Protein AF-A0A1Y3B765-F1 (afdb_monomer)

Secondary structure (DSSP, 8-state):
-HHHHHHHTS-TTHHHHHHHHHHHHHHHHSHHHHHHHHHHHHHHHTTPPPPP-SSSSS----HHHHHHHHHHHHHHHHHHHHHHHHHHHHHTTTS-HHHHHHHHHHH-S-HHHHHHHHHHHHHHHHHHHHHHHHHHTT---SHHHHHHHHHHHHHHHHHHHH-TTTTT--S--SHHHHHHHHHHHHHHS--

Solvent-accessible surface area (backbone atoms only — not comparable to full-atom values): 11298 Å² total; per-residue (Å²): 118,68,70,64,56,60,60,69,76,42,62,82,72,60,50,55,57,50,53,49,49,51,53,49,47,53,51,61,66,31,68,65,46,50,51,49,52,53,50,51,52,53,38,61,76,66,65,62,80,78,77,84,73,86,72,78,87,74,49,81,89,45,75,68,59,52,53,53,53,52,39,51,51,33,47,53,52,52,47,51,52,54,52,49,53,54,51,48,48,67,75,43,68,90,52,56,72,69,60,52,49,52,56,49,59,72,70,47,92,49,64,67,58,50,53,50,52,54,52,51,36,51,52,51,35,50,57,52,46,53,52,50,53,36,44,75,72,72,29,55,81,50,67,72,50,44,51,51,53,51,48,50,58,52,50,54,53,55,62,60,67,69,50,93,62,75,87,82,62,93,58,93,72,74,61,66,57,55,49,50,46,49,51,44,59,70,36,65,66,72,130

Mean predicted aligned error: 14.66 Å

Organism: Euroglyphus maynei (NCBI:txid6958)

pLDDT: mean 73.05, std 15.43, range [37.0, 95.31]

Radius of gyration: 23.93 Å; Cα contacts (8 Å, |Δi|>4): 64; chains: 1; bounding box: 60×56×57 Å

Foldseek 3Di:
DVVVVVCVVDDPVPVVVVVVVVVVVVVCPPPVNVVVVVVVVVCVVVVPDDDDDDDDDPDDDDLLNVLVVLLVVLVVVLVCVVVVVVVVCVVPVVDDPVVVVVVVVVVDPCPPVVVVVNVLSVLSNVLVVVVVVLVVVPWQPDPVLSVVSSVLSVVLVVVVVPPPPVPPPPDDDDPSVVSVVVNCVSGVPDD

Structure (mmCIF, N/CA/C/O backbone):
data_AF-A0A1Y3B765-F1
#
_entry.id   AF-A0A1Y3B765-F1
#
loop_
_atom_site.group_PDB
_atom_site.id
_atom_site.type_symbol
_atom_site.label_atom_id
_atom_site.label_alt_id
_atom_site.label_comp_id
_atom_site.label_asym_id
_atom_site.label_entity_id
_atom_site.label_seq_id
_atom_site.pdbx_PDB_ins_code
_atom_site.Cartn_x
_atom_site.Cartn_y
_atom_site.Cartn_z
_atom_site.occupancy
_atom_site.B_iso_or_equiv
_atom_site.auth_seq_id
_atom_site.auth_comp_id
_atom_site.auth_asym_id
_atom_site.auth_atom_id
_atom_site.pdbx_PDB_model_num
ATOM 1 N N . MET A 1 1 ? 1.724 -38.978 -7.452 1.00 52.78 1 MET A N 1
ATOM 2 C CA . MET A 1 1 ? 1.323 -39.603 -6.167 1.00 52.78 1 MET A CA 1
ATOM 3 C C . MET A 1 1 ? 2.480 -39.876 -5.194 1.00 52.78 1 MET A C 1
ATOM 5 O O . MET A 1 1 ? 2.209 -39.937 -4.002 1.00 52.78 1 MET A O 1
ATOM 9 N N . LEU A 1 2 ? 3.749 -39.992 -5.629 1.00 49.72 2 LEU A N 1
ATOM 10 C CA . LEU A 1 2 ? 4.884 -40.210 -4.706 1.00 49.72 2 LEU A CA 1
ATOM 11 C C . LEU A 1 2 ? 5.250 -38.978 -3.853 1.00 49.72 2 LEU A C 1
ATOM 13 O O . LEU A 1 2 ? 5.455 -39.102 -2.650 1.00 49.72 2 LEU A O 1
ATOM 17 N N . ILE A 1 3 ? 5.269 -37.781 -4.450 1.00 55.34 3 ILE A N 1
ATOM 18 C CA . ILE A 1 3 ? 5.665 -36.537 -3.757 1.00 55.34 3 ILE A CA 1
ATOM 19 C C . ILE A 1 3 ? 4.709 -36.223 -2.594 1.00 55.34 3 ILE A C 1
ATOM 21 O O . ILE A 1 3 ? 5.138 -35.843 -1.508 1.00 55.34 3 ILE A O 1
ATOM 25 N N . THR A 1 4 ? 3.412 -36.469 -2.781 1.00 53.84 4 THR A N 1
ATOM 26 C CA . THR A 1 4 ? 2.375 -36.208 -1.774 1.00 53.84 4 THR A CA 1
ATOM 27 C C . THR A 1 4 ? 2.501 -37.108 -0.541 1.00 53.84 4 THR A C 1
ATOM 29 O O . THR A 1 4 ? 2.181 -36.673 0.561 1.00 53.84 4 THR A O 1
ATOM 32 N N . ARG A 1 5 ? 2.999 -38.344 -0.702 1.00 53.66 5 ARG A N 1
ATOM 33 C CA . ARG A 1 5 ? 3.215 -39.281 0.413 1.00 53.66 5 ARG A CA 1
ATOM 34 C C . ARG A 1 5 ? 4.489 -38.981 1.203 1.00 53.66 5 ARG A C 1
ATOM 36 O O . ARG A 1 5 ? 4.476 -39.117 2.419 1.00 53.66 5 ARG A O 1
ATOM 43 N N . ILE A 1 6 ? 5.545 -38.502 0.545 1.00 58.81 6 ILE A N 1
ATOM 44 C CA . ILE A 1 6 ? 6.795 -38.094 1.211 1.00 58.81 6 ILE A CA 1
ATOM 45 C C . ILE A 1 6 ? 6.566 -36.851 2.086 1.00 58.81 6 ILE A C 1
ATOM 47 O O . ILE A 1 6 ? 7.028 -36.793 3.221 1.00 58.81 6 ILE A O 1
ATOM 51 N N . VAL A 1 7 ? 5.783 -35.881 1.600 1.00 58.09 7 VAL A N 1
ATOM 52 C CA . VAL A 1 7 ? 5.460 -34.647 2.344 1.00 58.09 7 VAL A CA 1
ATOM 53 C C . VAL A 1 7 ? 4.602 -34.919 3.591 1.00 58.09 7 VAL A C 1
ATOM 55 O O . VAL A 1 7 ? 4.695 -34.178 4.567 1.00 58.09 7 VAL A O 1
ATOM 58 N N . ALA A 1 8 ? 3.804 -35.992 3.596 1.00 60.56 8 ALA A N 1
ATOM 59 C CA . ALA A 1 8 ? 2.950 -36.366 4.727 1.00 60.56 8 ALA A CA 1
ATOM 60 C C . ALA A 1 8 ? 3.708 -37.024 5.899 1.00 60.56 8 ALA A C 1
ATOM 62 O O . ALA A 1 8 ? 3.202 -37.008 7.019 1.00 60.56 8 ALA A O 1
ATOM 63 N N . LEU A 1 9 ? 4.908 -37.570 5.661 1.00 63.19 9 LEU A N 1
ATOM 64 C CA . LEU A 1 9 ? 5.740 -38.214 6.690 1.00 63.19 9 LEU A CA 1
ATOM 65 C C . LEU A 1 9 ? 6.598 -37.223 7.489 1.00 63.19 9 LEU A C 1
ATOM 67 O O . LEU A 1 9 ? 7.229 -37.606 8.470 1.00 63.19 9 LEU A O 1
ATOM 71 N N . TYR A 1 10 ? 6.622 -35.951 7.088 1.00 52.25 10 TYR A N 1
ATOM 72 C CA . TYR A 1 10 ? 7.415 -34.921 7.745 1.00 52.25 10 TYR A CA 1
ATOM 73 C C . TYR A 1 10 ? 6.530 -34.050 8.653 1.00 52.25 10 TYR A C 1
ATOM 75 O O . TYR A 1 10 ? 5.491 -33.557 8.200 1.00 52.25 10 TYR A O 1
ATOM 83 N N . PRO A 1 11 ? 6.919 -33.785 9.915 1.00 57.41 11 PRO A N 1
ATOM 84 C CA . PRO A 1 11 ? 6.173 -32.879 10.785 1.00 57.41 11 PRO A CA 1
ATOM 85 C C . PRO A 1 11 ? 6.004 -31.509 10.100 1.00 57.41 11 PRO A C 1
ATOM 87 O O . PRO A 1 11 ? 6.980 -30.894 9.658 1.00 57.41 11 PRO A O 1
ATOM 90 N N . ARG A 1 12 ? 4.749 -31.029 10.000 1.00 56.88 12 ARG A N 1
ATOM 91 C CA . ARG A 1 12 ? 4.307 -29.858 9.197 1.00 56.88 12 ARG A CA 1
ATOM 92 C C . ARG A 1 12 ? 5.083 -28.547 9.440 1.00 56.88 12 ARG A C 1
ATOM 94 O O . ARG A 1 12 ? 4.961 -27.627 8.632 1.00 56.88 12 ARG A O 1
ATOM 101 N N . GLY A 1 13 ? 5.864 -28.442 10.519 1.00 56.09 13 GLY A N 1
ATOM 102 C CA . GLY A 1 13 ? 6.731 -27.297 10.831 1.00 56.09 13 GLY A CA 1
ATOM 103 C C . GLY A 1 13 ? 8.158 -27.390 10.269 1.00 56.09 13 GLY A C 1
ATOM 104 O O . GLY A 1 13 ? 8.735 -26.370 9.904 1.00 56.09 13 GLY A O 1
ATOM 105 N N . GLN A 1 14 ? 8.725 -28.592 10.126 1.00 56.75 14 GLN A N 1
ATOM 106 C CA . GLN A 1 14 ? 10.109 -28.774 9.663 1.00 56.75 14 GLN A CA 1
ATOM 107 C C . GLN A 1 14 ? 10.210 -28.801 8.126 1.00 56.75 14 GLN A C 1
ATOM 109 O O . GLN A 1 14 ? 11.133 -28.225 7.552 1.00 56.75 14 GLN A O 1
ATOM 114 N N . SER A 1 15 ? 9.212 -29.382 7.447 1.00 54.94 15 SER A N 1
ATOM 115 C CA . SER A 1 15 ? 9.145 -29.426 5.976 1.00 54.94 15 SER A CA 1
ATOM 116 C C . SER A 1 15 ? 9.077 -28.028 5.351 1.00 54.94 15 SER A C 1
ATOM 118 O O . SER A 1 15 ? 9.763 -27.767 4.367 1.00 54.94 15 SER A O 1
ATOM 120 N N . LYS A 1 16 ? 8.331 -27.088 5.953 1.00 57.12 16 LYS A N 1
ATOM 121 C CA . LYS A 1 16 ? 8.208 -25.714 5.436 1.00 57.12 16 LYS A CA 1
ATOM 122 C C . LYS A 1 16 ? 9.546 -24.979 5.408 1.00 57.12 16 LYS A C 1
ATOM 124 O O . LYS A 1 16 ? 9.827 -24.318 4.415 1.00 57.12 16 LYS A O 1
ATOM 129 N N . ASN A 1 17 ? 10.376 -25.141 6.442 1.00 65.25 17 ASN A N 1
ATOM 130 C CA . ASN A 1 17 ? 11.708 -24.531 6.533 1.00 65.25 17 ASN A CA 1
ATOM 131 C C . ASN A 1 17 ? 12.704 -25.155 5.550 1.00 65.25 17 ASN A C 1
ATOM 133 O O . ASN A 1 17 ? 13.556 -24.456 5.015 1.00 65.25 17 ASN A O 1
ATOM 137 N N . ILE A 1 18 ? 12.593 -26.457 5.283 1.00 69.88 18 ILE A N 1
ATOM 138 C CA . ILE A 1 18 ? 13.450 -27.149 4.312 1.00 69.88 18 ILE A CA 1
ATOM 139 C C . ILE A 1 18 ? 13.052 -26.766 2.882 1.00 69.88 18 ILE A C 1
ATOM 141 O O . ILE A 1 18 ? 13.910 -26.396 2.092 1.00 69.88 18 ILE A O 1
ATOM 145 N N . VAL A 1 19 ? 11.757 -26.764 2.557 1.00 70.38 19 VAL A N 1
ATOM 146 C CA . VAL A 1 19 ? 11.254 -26.393 1.223 1.00 70.38 19 VAL A CA 1
ATOM 147 C C . VAL A 1 19 ? 11.530 -24.920 0.906 1.00 70.38 19 VAL A C 1
ATOM 149 O O . VAL A 1 19 ? 11.930 -24.603 -0.212 1.00 70.38 19 VAL A O 1
ATOM 152 N N . THR A 1 20 ? 11.376 -24.015 1.877 1.00 70.62 20 THR A N 1
ATOM 153 C CA . THR A 1 20 ? 11.738 -22.598 1.688 1.00 70.62 20 THR A CA 1
ATOM 154 C C . THR A 1 20 ? 13.242 -22.404 1.556 1.00 70.62 20 THR A C 1
ATOM 156 O O . THR A 1 20 ? 13.649 -21.673 0.659 1.00 70.62 20 THR A O 1
ATOM 159 N N . LYS A 1 21 ? 14.070 -23.093 2.354 1.00 74.50 21 LYS A N 1
ATOM 160 C CA . LYS A 1 21 ? 15.534 -23.052 2.205 1.00 74.50 21 LYS A CA 1
ATOM 161 C C . LYS A 1 21 ? 15.991 -23.591 0.855 1.00 74.50 21 LYS A C 1
ATOM 163 O O . LYS A 1 21 ? 16.784 -22.936 0.197 1.00 74.50 21 LYS A O 1
ATOM 168 N N . ILE A 1 22 ? 15.448 -24.721 0.405 1.00 74.00 22 ILE A N 1
ATOM 169 C CA . ILE A 1 22 ? 15.746 -25.294 -0.914 1.00 74.00 22 ILE A CA 1
ATOM 170 C C . ILE A 1 22 ? 15.273 -24.348 -2.023 1.00 74.00 22 ILE A C 1
ATOM 172 O O . ILE A 1 22 ? 16.020 -24.090 -2.954 1.00 74.00 22 ILE A O 1
ATOM 176 N N . GLY A 1 23 ? 14.076 -23.765 -1.921 1.00 70.75 23 GLY A N 1
ATOM 177 C CA . GLY A 1 23 ? 13.574 -22.805 -2.908 1.00 70.75 23 GLY A CA 1
ATOM 178 C C . GLY A 1 23 ? 14.371 -21.495 -2.954 1.00 70.75 23 GLY A C 1
ATOM 179 O O . GLY A 1 23 ? 14.576 -20.937 -4.030 1.00 70.75 23 GLY A O 1
ATOM 180 N N . GLN A 1 24 ? 14.843 -21.007 -1.805 1.00 70.00 24 GLN A N 1
ATOM 181 C CA . GLN A 1 24 ? 15.751 -19.861 -1.715 1.00 70.00 24 GLN A CA 1
ATOM 182 C C . GLN A 1 24 ? 17.126 -20.206 -2.279 1.00 70.00 24 GLN A C 1
ATOM 184 O O . GLN A 1 24 ? 17.671 -19.428 -3.050 1.00 70.00 24 GLN A O 1
ATOM 189 N N . GLN A 1 25 ? 17.652 -21.385 -1.961 1.00 69.81 25 GLN A N 1
ATOM 190 C CA . GLN A 1 25 ? 18.926 -21.862 -2.475 1.00 69.81 25 GLN A CA 1
ATOM 191 C C . GLN A 1 25 ? 18.873 -22.058 -3.991 1.00 69.81 25 GLN A C 1
ATOM 193 O O . GLN A 1 25 ? 19.717 -21.513 -4.676 1.00 69.81 25 GLN A O 1
ATOM 198 N N . ILE A 1 26 ? 17.831 -22.690 -4.540 1.00 70.25 26 ILE A N 1
ATOM 199 C CA . ILE A 1 26 ? 17.612 -22.821 -5.992 1.00 70.25 26 ILE A CA 1
ATOM 200 C C . ILE A 1 26 ? 17.492 -21.447 -6.663 1.00 70.25 26 ILE A C 1
ATOM 202 O O . ILE A 1 26 ? 18.028 -21.239 -7.748 1.00 70.25 26 ILE A O 1
ATOM 206 N N . ARG A 1 27 ? 16.801 -20.492 -6.026 1.00 67.00 27 ARG A N 1
ATOM 207 C CA . ARG A 1 27 ? 16.693 -19.120 -6.537 1.00 67.00 27 ARG A CA 1
ATOM 208 C C . ARG A 1 27 ? 18.055 -18.434 -6.560 1.00 67.00 27 ARG A C 1
ATOM 210 O O . ARG A 1 27 ? 18.385 -17.845 -7.576 1.00 67.00 27 ARG A O 1
ATOM 217 N N . ASN A 1 28 ? 18.830 -18.546 -5.487 1.00 68.06 28 ASN A N 1
ATOM 218 C CA . ASN A 1 28 ? 20.159 -17.947 -5.360 1.00 68.06 28 ASN A CA 1
ATOM 219 C C . ASN A 1 28 ? 21.201 -18.657 -6.241 1.00 68.06 28 ASN A C 1
ATOM 221 O O . ASN A 1 28 ? 22.141 -18.029 -6.723 1.00 68.06 28 ASN A O 1
ATOM 225 N N . ASP A 1 29 ? 21.013 -19.952 -6.493 1.00 71.75 29 ASP A N 1
ATOM 226 C CA . ASP A 1 29 ? 21.851 -20.762 -7.371 1.00 71.75 29 ASP A CA 1
ATOM 227 C C . ASP A 1 29 ? 21.521 -20.596 -8.847 1.00 71.75 29 ASP A C 1
ATOM 229 O O . ASP A 1 29 ? 22.325 -21.005 -9.690 1.00 71.75 29 ASP A O 1
ATOM 233 N N . SER A 1 30 ? 20.385 -19.966 -9.162 1.00 77.00 30 SER A N 1
ATOM 234 C CA . SER A 1 30 ? 20.040 -19.650 -10.536 1.00 77.00 30 SER A CA 1
ATOM 235 C C . SER A 1 30 ? 21.154 -18.810 -11.164 1.00 77.00 30 SER A C 1
ATOM 237 O O . SER A 1 30 ? 21.691 -17.870 -10.576 1.00 77.00 30 SER A O 1
ATOM 239 N N . THR A 1 31 ? 21.533 -19.160 -12.388 1.00 80.25 31 THR A N 1
ATOM 240 C CA . THR A 1 31 ? 22.545 -18.413 -13.143 1.00 80.25 31 THR A CA 1
ATOM 241 C C . THR A 1 31 ? 22.158 -16.938 -13.271 1.00 80.25 31 THR A C 1
ATOM 243 O O . THR A 1 31 ? 23.013 -16.065 -13.182 1.00 80.25 31 THR A O 1
ATOM 246 N N . PHE A 1 32 ? 20.857 -16.649 -13.375 1.00 82.88 32 PHE A N 1
ATOM 247 C CA . PHE A 1 32 ? 20.323 -15.293 -13.447 1.00 82.88 32 PHE A CA 1
ATOM 248 C C . PHE A 1 32 ? 20.625 -14.446 -12.202 1.00 82.88 32 PHE A C 1
ATOM 250 O O . PHE A 1 32 ? 21.047 -13.301 -12.349 1.00 82.88 32 PHE A O 1
ATOM 257 N N . THR A 1 33 ? 20.440 -14.972 -10.986 1.00 84.56 33 THR A N 1
ATOM 258 C CA . THR A 1 33 ? 20.718 -14.199 -9.761 1.00 84.56 33 THR A CA 1
ATOM 259 C C . THR A 1 33 ? 22.201 -13.913 -9.609 1.00 84.56 33 THR A C 1
ATOM 261 O O . THR A 1 33 ? 22.566 -12.778 -9.317 1.00 84.56 33 THR A O 1
ATOM 264 N N . LYS A 1 34 ? 23.058 -14.897 -9.900 1.00 87.31 34 LYS A N 1
ATOM 265 C CA . LYS A 1 34 ? 24.518 -14.729 -9.854 1.00 87.31 34 LYS A CA 1
ATOM 266 C C . LYS A 1 34 ? 24.999 -13.674 -10.855 1.00 87.31 34 LYS A C 1
ATOM 268 O O . LYS A 1 34 ? 25.808 -12.813 -10.508 1.00 87.31 34 LYS A O 1
ATOM 273 N N . GLU A 1 35 ? 24.466 -13.682 -12.078 1.00 90.75 35 GLU A N 1
ATOM 274 C CA . GLU A 1 35 ? 24.793 -12.660 -13.080 1.00 90.75 35 GLU A CA 1
ATOM 275 C C . GLU A 1 35 ? 24.229 -11.277 -12.715 1.00 90.75 35 GLU A C 1
ATOM 277 O O . GLU A 1 35 ? 24.921 -10.271 -12.885 1.00 90.75 35 GLU A O 1
ATOM 282 N N . ALA A 1 36 ? 23.020 -11.202 -12.148 1.00 90.25 36 ALA A N 1
ATOM 283 C CA . ALA A 1 36 ? 22.441 -9.949 -11.666 1.00 90.25 36 ALA A CA 1
ATOM 284 C C . ALA A 1 36 ? 23.263 -9.344 -10.515 1.00 90.25 36 ALA A C 1
ATOM 286 O O . ALA A 1 36 ? 23.568 -8.153 -10.541 1.00 90.25 36 ALA A O 1
ATOM 287 N N . GLU A 1 37 ? 23.684 -10.154 -9.542 1.00 90.25 37 GLU A N 1
ATOM 288 C CA . GLU A 1 37 ? 24.553 -9.731 -8.438 1.00 90.25 37 GLU A CA 1
ATOM 289 C C . GLU A 1 37 ? 25.904 -9.228 -8.951 1.00 90.25 37 GLU A C 1
ATOM 291 O O . GLU A 1 37 ? 26.351 -8.143 -8.574 1.00 90.25 37 GLU A O 1
ATOM 296 N N . LYS A 1 38 ? 26.528 -9.962 -9.877 1.00 93.38 38 LYS A N 1
ATOM 297 C CA . LYS A 1 38 ? 27.783 -9.561 -10.524 1.00 93.38 38 LYS A CA 1
ATOM 298 C C . LYS A 1 38 ? 27.638 -8.242 -11.286 1.00 93.38 38 LYS A C 1
ATOM 300 O O . LYS A 1 38 ? 28.523 -7.386 -11.213 1.00 93.38 38 LYS A O 1
ATOM 305 N N . PHE A 1 39 ? 26.529 -8.054 -11.997 1.00 90.94 39 PHE A N 1
ATOM 306 C CA . PHE A 1 39 ? 26.211 -6.813 -12.699 1.00 90.94 39 PHE A CA 1
ATOM 307 C C . PHE A 1 39 ? 26.023 -5.646 -11.715 1.00 90.94 39 PHE A C 1
ATOM 309 O O . PHE A 1 39 ? 26.669 -4.608 -11.869 1.00 90.94 39 PHE A O 1
ATOM 316 N N . MET A 1 40 ? 25.232 -5.831 -10.655 1.00 92.00 40 MET A N 1
ATOM 317 C CA . MET A 1 40 ? 25.035 -4.827 -9.602 1.00 92.00 40 MET A CA 1
ATOM 318 C C . MET A 1 40 ? 26.357 -4.457 -8.913 1.00 92.00 40 MET A C 1
ATOM 320 O O . MET A 1 40 ? 26.677 -3.275 -8.799 1.00 92.00 40 MET A O 1
ATOM 324 N N . ALA A 1 41 ? 27.178 -5.443 -8.539 1.00 92.62 41 ALA A N 1
ATOM 325 C CA . ALA A 1 41 ? 28.487 -5.229 -7.919 1.00 92.62 41 ALA A CA 1
ATOM 326 C C . ALA A 1 41 ? 29.456 -4.474 -8.845 1.00 92.62 41 ALA A C 1
ATOM 328 O O . ALA A 1 41 ? 30.181 -3.579 -8.402 1.00 92.62 41 ALA A O 1
ATOM 329 N N . LYS A 1 42 ? 29.441 -4.776 -10.151 1.00 93.75 42 LYS A N 1
ATOM 330 C CA . LYS A 1 42 ? 30.221 -4.050 -11.166 1.00 93.75 42 LYS A CA 1
ATOM 331 C C . LYS A 1 42 ? 29.817 -2.575 -11.246 1.00 93.75 42 LYS A C 1
ATOM 333 O O . LYS A 1 42 ? 30.696 -1.717 -11.320 1.00 93.75 42 LYS A O 1
ATOM 338 N N . HIS A 1 43 ? 28.519 -2.273 -11.238 1.00 91.00 43 HIS A N 1
ATOM 339 C CA . HIS A 1 43 ? 28.017 -0.896 -11.287 1.00 91.00 43 HIS A CA 1
ATOM 340 C C . HIS A 1 43 ? 28.252 -0.132 -9.979 1.00 91.00 43 HIS A C 1
ATOM 342 O O . HIS A 1 43 ? 28.660 1.029 -10.033 1.00 91.00 43 HIS A O 1
ATOM 348 N N . ALA A 1 44 ? 28.106 -0.799 -8.829 1.00 90.44 44 ALA A N 1
ATOM 349 C CA . ALA A 1 44 ? 28.435 -0.245 -7.519 1.00 90.44 44 ALA A CA 1
ATOM 350 C C . ALA A 1 44 ? 29.925 0.120 -7.420 1.00 90.44 44 ALA A C 1
ATOM 352 O O . ALA A 1 44 ? 30.259 1.238 -7.039 1.00 90.44 44 ALA A O 1
ATOM 353 N N . LYS A 1 45 ? 30.827 -0.768 -7.872 1.00 93.31 45 LYS A N 1
ATOM 354 C CA . LYS A 1 45 ? 32.277 -0.500 -7.925 1.00 93.31 45 LYS A CA 1
ATOM 355 C C . LYS A 1 45 ? 32.632 0.680 -8.837 1.00 93.31 45 LYS A C 1
ATOM 357 O O . LYS A 1 45 ? 33.593 1.391 -8.570 1.00 93.31 45 LYS A O 1
ATOM 362 N N . ARG A 1 46 ? 31.880 0.879 -9.926 1.00 91.81 46 ARG A N 1
ATOM 363 C CA . ARG A 1 46 ? 32.078 1.992 -10.872 1.00 91.81 46 ARG A CA 1
ATOM 364 C C . ARG A 1 46 ? 31.452 3.310 -10.409 1.00 91.81 46 ARG A C 1
ATOM 366 O O . ARG A 1 46 ? 31.666 4.309 -11.085 1.00 91.81 46 ARG A O 1
ATOM 373 N N . GLY A 1 47 ? 30.654 3.318 -9.338 1.00 89.38 47 GLY A N 1
ATOM 374 C CA . GLY A 1 47 ? 29.931 4.511 -8.888 1.00 89.38 47 GLY A CA 1
ATOM 375 C C . GLY A 1 47 ? 28.938 5.049 -9.926 1.00 89.38 47 GLY A C 1
ATOM 376 O O . GLY A 1 47 ? 28.741 6.256 -10.018 1.00 89.38 47 GLY A O 1
ATOM 377 N N . SER A 1 48 ? 28.354 4.178 -10.760 1.00 90.12 48 SER A N 1
ATOM 378 C CA . SER A 1 48 ? 27.400 4.618 -11.788 1.00 90.12 48 SER A CA 1
ATOM 379 C C . SER A 1 48 ? 26.125 5.163 -11.130 1.00 90.12 48 SER A C 1
ATOM 381 O O . SER A 1 48 ? 25.505 4.428 -10.359 1.00 90.12 48 SER A O 1
ATOM 383 N N . PRO A 1 49 ? 25.707 6.409 -11.419 1.00 87.94 49 PRO A N 1
ATOM 384 C CA . PRO A 1 49 ? 24.477 6.946 -10.858 1.00 87.94 49 PRO A CA 1
ATOM 385 C C . PRO A 1 49 ? 23.264 6.207 -11.434 1.00 87.94 49 PRO A C 1
ATOM 387 O O . PRO A 1 49 ? 23.205 5.906 -12.628 1.00 87.94 49 PRO A O 1
ATOM 390 N N . GLN A 1 50 ? 22.278 5.932 -10.582 1.00 86.00 50 GLN A N 1
ATOM 391 C CA . GLN A 1 50 ? 20.992 5.384 -11.004 1.00 86.00 50 GLN A CA 1
ATOM 392 C C . GLN A 1 50 ? 20.212 6.470 -11.760 1.00 86.00 50 GLN A C 1
ATOM 394 O O . GLN A 1 50 ? 20.080 7.594 -11.270 1.00 86.00 50 GLN A O 1
ATOM 399 N N . SER A 1 51 ? 19.664 6.145 -12.933 1.00 86.25 51 SER A N 1
ATOM 400 C CA . SER A 1 51 ? 18.791 7.070 -13.665 1.00 86.25 51 SER A CA 1
ATOM 401 C C . SER A 1 51 ? 17.561 7.442 -12.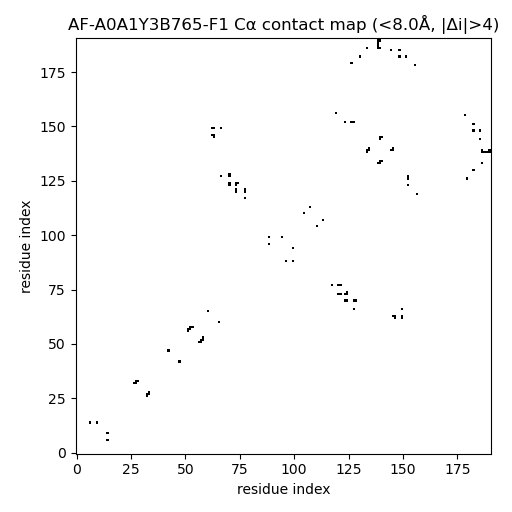822 1.00 86.25 51 SER A C 1
ATOM 403 O O . SER A 1 51 ? 17.026 6.564 -12.144 1.00 86.25 51 SER A O 1
ATOM 405 N N . PRO A 1 52 ? 17.064 8.689 -12.874 1.00 85.44 52 PRO A N 1
ATOM 406 C CA . PRO A 1 52 ? 15.910 9.123 -12.084 1.00 85.44 52 PRO A CA 1
ATOM 407 C C . PRO A 1 52 ? 14.643 8.328 -12.444 1.00 85.44 52 PRO A C 1
ATOM 409 O O . PRO A 1 52 ? 14.269 8.255 -13.612 1.00 85.44 52 PRO A O 1
ATOM 412 N N . TYR A 1 53 ? 13.982 7.729 -11.442 1.00 79.94 53 TYR A N 1
ATOM 413 C CA . TYR A 1 53 ? 12.875 6.780 -11.668 1.00 79.94 53 TYR A CA 1
ATOM 414 C C . TYR A 1 53 ? 11.673 6.904 -10.715 1.00 79.94 53 TYR A C 1
ATOM 416 O O . TYR A 1 53 ? 10.598 6.415 -11.048 1.00 79.94 53 TYR A O 1
ATOM 424 N N . MET A 1 54 ? 11.821 7.529 -9.540 1.00 70.25 54 MET A N 1
ATOM 425 C CA . MET A 1 54 ? 10.821 7.392 -8.469 1.00 70.25 54 MET A CA 1
ATOM 426 C C . MET A 1 54 ? 9.607 8.317 -8.613 1.00 70.25 54 MET A C 1
ATOM 428 O O . MET A 1 54 ? 8.491 7.815 -8.672 1.00 70.25 54 MET A O 1
ATOM 432 N N . LEU A 1 55 ? 9.767 9.645 -8.656 1.00 66.50 55 LEU A N 1
ATOM 433 C CA . LEU A 1 55 ? 8.635 10.587 -8.681 1.00 66.50 55 LEU A CA 1
ATOM 434 C C . LEU A 1 55 ? 9.023 11.937 -9.317 1.00 66.50 55 LEU A C 1
ATOM 436 O O . LEU A 1 55 ? 10.146 12.408 -9.155 1.00 66.50 55 LEU A O 1
ATOM 440 N N . GLY A 1 56 ? 8.071 12.578 -10.005 1.00 63.06 56 GLY A N 1
ATOM 441 C CA . GLY A 1 56 ? 8.110 14.005 -10.360 1.00 63.06 56 GLY A CA 1
ATOM 442 C C . GLY A 1 56 ? 8.731 14.350 -11.716 1.00 63.06 56 GLY A C 1
ATOM 443 O O . GLY A 1 56 ? 8.020 14.804 -12.604 1.00 63.06 56 GLY A O 1
ATOM 444 N N . LEU A 1 57 ? 10.044 14.161 -11.880 1.00 60.41 57 LEU A N 1
ATOM 445 C CA . LEU A 1 57 ? 10.789 14.757 -13.007 1.00 60.41 57 LEU A CA 1
ATOM 446 C C . LEU A 1 57 ? 10.784 13.928 -14.303 1.00 60.41 57 LEU A C 1
ATOM 448 O O . LEU A 1 57 ? 10.876 14.499 -15.384 1.00 60.41 57 LEU A O 1
ATOM 452 N N . THR A 1 58 ? 10.642 12.603 -14.211 1.00 75.44 58 THR A N 1
ATOM 453 C CA . THR A 1 58 ? 10.771 11.702 -15.379 1.00 75.44 58 THR A CA 1
ATOM 454 C C . THR A 1 58 ? 9.567 10.774 -15.563 1.00 75.44 58 THR A C 1
ATOM 456 O O . THR A 1 58 ? 9.298 10.315 -16.670 1.00 75.44 58 THR A O 1
ATOM 459 N N . TYR A 1 59 ? 8.811 10.490 -14.495 1.00 81.31 59 TYR A N 1
ATOM 460 C CA . TYR A 1 59 ? 7.718 9.515 -14.521 1.00 81.31 59 TYR A CA 1
ATOM 461 C C . TYR A 1 59 ? 6.344 10.193 -14.567 1.00 81.31 59 TYR A C 1
ATOM 463 O O . TYR A 1 59 ? 5.992 10.974 -13.682 1.00 81.31 59 TYR A O 1
ATOM 471 N N . LYS A 1 60 ? 5.526 9.850 -15.570 1.00 82.06 60 LYS A N 1
ATOM 472 C CA . LYS A 1 60 ? 4.148 10.345 -15.694 1.00 82.06 60 LYS A CA 1
ATOM 473 C C . LYS A 1 60 ? 3.236 9.638 -14.693 1.00 82.06 60 LYS A C 1
ATOM 475 O O . LYS A 1 60 ? 3.011 8.433 -14.797 1.00 82.06 60 LYS A O 1
ATOM 480 N N . ILE A 1 61 ? 2.647 10.398 -13.771 1.00 81.50 61 ILE A N 1
ATOM 481 C CA . ILE A 1 61 ? 1.678 9.870 -12.805 1.00 81.50 61 ILE A CA 1
ATOM 482 C C . ILE A 1 61 ? 0.431 9.381 -13.553 1.00 81.50 61 ILE A C 1
ATOM 484 O O . ILE A 1 61 ? -0.299 10.156 -14.170 1.00 81.50 61 ILE A O 1
ATOM 488 N N . GLN A 1 62 ? 0.195 8.072 -13.503 1.00 84.62 62 GLN A N 1
ATOM 489 C CA . GLN A 1 62 ? -0.978 7.416 -14.077 1.00 84.62 62 GLN A CA 1
ATOM 490 C C . GLN A 1 62 ? -1.993 7.112 -12.969 1.00 84.62 62 GLN A C 1
ATOM 492 O O . GLN A 1 62 ? -1.620 6.828 -11.826 1.00 84.62 62 GLN A O 1
ATOM 497 N N . LEU A 1 63 ? -3.284 7.103 -13.316 1.00 80.94 63 LEU A N 1
ATOM 498 C CA . LEU A 1 63 ? -4.374 6.770 -12.387 1.00 80.94 63 LEU A CA 1
ATOM 499 C C . LEU A 1 63 ? -4.155 5.405 -11.711 1.00 80.94 63 LEU A C 1
ATOM 501 O O . LEU A 1 63 ? -4.444 5.222 -10.532 1.00 80.94 63 LEU A O 1
ATOM 505 N N . THR A 1 64 ? -3.599 4.455 -12.456 1.00 82.19 64 THR A N 1
ATOM 506 C CA . THR A 1 64 ? -3.304 3.086 -12.025 1.00 82.19 64 THR A CA 1
ATOM 507 C C . THR A 1 64 ? -2.219 3.037 -10.954 1.00 82.19 64 THR A C 1
ATOM 509 O O . THR A 1 64 ? -2.407 2.379 -9.928 1.00 82.19 64 THR A O 1
ATOM 512 N N . SER A 1 65 ? -1.125 3.780 -11.149 1.00 83.69 65 SER A N 1
ATOM 513 C CA . SER A 1 65 ? -0.042 3.920 -10.171 1.00 83.69 65 SER A CA 1
ATOM 514 C C . SER A 1 65 ? -0.551 4.556 -8.877 1.00 83.69 65 SER A C 1
ATOM 516 O O . SER A 1 65 ? -0.271 4.046 -7.793 1.00 83.69 65 SER A O 1
ATOM 518 N N . MET A 1 66 ? -1.375 5.605 -8.981 1.00 86.44 66 MET A N 1
ATOM 519 C CA . MET A 1 66 ? -1.984 6.255 -7.815 1.00 86.44 66 MET A CA 1
ATOM 520 C C . MET A 1 66 ? -2.942 5.331 -7.059 1.00 86.44 66 MET A C 1
ATOM 522 O O . MET A 1 66 ? -2.897 5.283 -5.828 1.00 86.44 66 MET A O 1
ATOM 526 N N . LEU A 1 67 ? -3.775 4.553 -7.763 1.00 86.38 67 LEU A N 1
ATOM 527 C CA . LEU A 1 67 ? -4.676 3.583 -7.129 1.00 86.38 67 LEU A CA 1
ATOM 528 C C . LEU A 1 67 ? -3.904 2.469 -6.404 1.00 86.38 67 LEU A C 1
ATOM 530 O O . LEU A 1 67 ? -4.302 2.055 -5.319 1.00 86.38 67 LEU A O 1
ATOM 534 N N . SER A 1 68 ? -2.790 1.988 -6.963 1.00 89.06 68 SER A N 1
ATOM 535 C CA . SER A 1 68 ? -1.962 0.981 -6.283 1.00 89.06 68 SER A CA 1
ATOM 536 C C . SER A 1 68 ? -1.288 1.557 -5.034 1.00 89.06 68 SER A C 1
ATOM 538 O O . SER A 1 68 ? -1.334 0.946 -3.966 1.00 89.06 68 SER A O 1
ATOM 540 N N . LEU A 1 69 ? -0.724 2.764 -5.132 1.00 89.75 69 LEU A N 1
ATOM 541 C CA . LEU A 1 69 ? -0.063 3.430 -4.012 1.00 89.75 69 LEU A CA 1
ATOM 542 C C . LEU A 1 69 ? -1.031 3.680 -2.844 1.00 89.75 69 LEU A C 1
ATOM 544 O O . LEU A 1 69 ? -0.754 3.321 -1.702 1.00 89.75 69 LEU A O 1
ATOM 548 N N . THR A 1 70 ? -2.208 4.227 -3.136 1.00 89.31 70 THR A N 1
ATOM 549 C CA . THR A 1 70 ? -3.260 4.458 -2.133 1.00 89.31 70 THR A CA 1
ATOM 550 C C . THR A 1 70 ? -3.823 3.155 -1.556 1.00 89.31 70 THR A C 1
ATOM 552 O O . THR A 1 70 ? -4.172 3.117 -0.377 1.00 89.31 70 THR A O 1
ATOM 555 N N . HIS A 1 71 ? -3.880 2.057 -2.322 1.00 91.06 71 HIS A N 1
ATOM 556 C CA . HIS A 1 71 ? -4.274 0.743 -1.793 1.00 91.06 71 HIS A CA 1
ATOM 557 C C . HIS A 1 71 ? -3.275 0.233 -0.747 1.00 91.06 71 HIS A C 1
ATOM 559 O O . HIS A 1 71 ? -3.684 -0.238 0.315 1.00 91.06 71 HIS A O 1
ATOM 565 N N . ARG A 1 72 ? -1.971 0.422 -0.992 1.00 92.62 72 ARG A N 1
ATOM 566 C CA . ARG A 1 72 ? -0.918 0.109 -0.013 1.00 92.62 72 ARG A CA 1
ATOM 567 C C . ARG A 1 72 ? -1.029 0.983 1.232 1.00 92.62 72 ARG A C 1
ATOM 569 O O . ARG A 1 72 ? -1.029 0.453 2.336 1.00 92.62 72 ARG A O 1
ATOM 576 N N . PHE A 1 73 ? -1.182 2.298 1.068 1.00 93.69 73 PHE A N 1
ATOM 577 C CA . PHE A 1 73 ? -1.312 3.216 2.204 1.00 93.69 73 PHE A CA 1
ATOM 578 C C . PHE A 1 73 ? -2.539 2.923 3.068 1.00 93.69 73 PHE A C 1
ATOM 580 O O . PHE A 1 73 ? -2.430 2.897 4.289 1.00 93.69 73 PHE A O 1
ATOM 587 N N . THR A 1 74 ? -3.692 2.656 2.452 1.00 92.19 74 THR A N 1
ATOM 588 C CA . THR A 1 74 ? -4.905 2.285 3.196 1.00 92.19 74 THR A CA 1
ATOM 589 C C . THR A 1 74 ? -4.757 0.937 3.895 1.00 92.19 74 THR A C 1
ATOM 591 O O . THR A 1 74 ? -5.190 0.813 5.034 1.00 92.19 74 THR A O 1
ATOM 594 N N . GLY A 1 75 ? -4.076 -0.036 3.280 1.00 92.19 75 GLY A N 1
ATOM 595 C CA . GLY A 1 75 ? -3.782 -1.327 3.909 1.00 92.19 75 GLY A CA 1
ATOM 596 C C . GLY A 1 75 ? -2.868 -1.198 5.126 1.00 92.19 75 GLY A C 1
ATOM 597 O O . GLY A 1 75 ? -3.191 -1.709 6.195 1.00 92.19 75 GLY A O 1
ATOM 598 N N . VAL A 1 76 ? -1.762 -0.456 4.994 1.00 95.31 76 VAL A N 1
ATOM 599 C CA . VAL A 1 76 ? -0.841 -0.183 6.109 1.00 95.31 76 VAL A CA 1
ATOM 600 C C . VAL A 1 76 ? -1.543 0.611 7.208 1.00 95.31 76 VAL A C 1
ATOM 602 O O . VAL A 1 76 ? -1.456 0.237 8.371 1.00 95.31 76 VAL A O 1
ATOM 605 N N . GLY A 1 77 ? -2.282 1.667 6.856 1.00 92.94 77 GLY A N 1
ATOM 606 C CA . GLY A 1 77 ? -3.000 2.496 7.822 1.00 92.94 77 GLY A CA 1
ATOM 607 C C . GLY A 1 77 ? -4.039 1.708 8.621 1.00 92.94 77 GLY A C 1
ATOM 608 O O . GLY A 1 77 ? -4.042 1.767 9.846 1.00 92.94 77 GLY A O 1
ATOM 609 N N . LEU A 1 78 ? -4.884 0.919 7.949 1.00 92.00 78 LEU A N 1
ATOM 610 C CA . LEU A 1 78 ? -5.872 0.065 8.620 1.00 92.00 78 LEU A CA 1
ATOM 611 C C . LEU A 1 78 ? -5.206 -1.029 9.460 1.00 92.00 78 LEU A C 1
ATOM 613 O O . LEU A 1 78 ? -5.649 -1.288 10.576 1.00 92.00 78 LEU A O 1
ATOM 617 N N . GLY A 1 79 ? -4.124 -1.632 8.958 1.00 92.88 79 GLY A N 1
ATOM 618 C CA . GLY A 1 79 ? -3.340 -2.614 9.701 1.00 92.88 79 GLY A CA 1
ATOM 619 C C . GLY A 1 79 ? -2.777 -2.029 10.994 1.00 92.88 79 GLY A C 1
ATOM 620 O O . GLY A 1 79 ? -2.988 -2.597 12.060 1.00 92.88 79 GLY A O 1
ATOM 621 N N . LEU A 1 80 ? -2.133 -0.861 10.928 1.00 92.94 80 LEU A N 1
ATOM 622 C CA . LEU A 1 80 ? -1.602 -0.167 12.106 1.00 92.94 80 LEU A CA 1
ATOM 623 C C . LEU A 1 80 ? -2.689 0.160 13.129 1.00 92.94 80 LEU A C 1
ATOM 625 O O . LEU A 1 80 ? -2.444 0.043 14.324 1.00 92.94 80 LEU A O 1
ATOM 629 N N . ILE A 1 81 ? -3.887 0.532 12.678 1.00 90.00 81 ILE A N 1
ATOM 630 C CA . ILE A 1 81 ? -5.020 0.789 13.570 1.00 90.00 81 ILE A CA 1
ATOM 631 C C . ILE A 1 81 ? -5.427 -0.499 14.299 1.00 90.00 81 ILE A C 1
ATOM 633 O O . ILE A 1 81 ? -5.515 -0.502 15.523 1.00 90.00 81 ILE A O 1
ATOM 637 N N . ILE A 1 82 ? -5.632 -1.601 13.572 1.00 90.50 82 ILE A N 1
ATOM 638 C CA . ILE A 1 82 ? -6.059 -2.883 14.157 1.00 90.50 82 ILE A CA 1
ATOM 639 C C . ILE A 1 82 ? -4.987 -3.446 15.100 1.00 90.50 82 ILE A C 1
ATOM 641 O O . ILE A 1 82 ? -5.291 -3.782 16.243 1.00 90.50 82 ILE A O 1
ATOM 645 N N . TYR A 1 83 ? -3.730 -3.516 14.652 1.00 90.94 83 TYR A N 1
ATOM 646 C CA . TYR A 1 83 ? -2.622 -3.999 15.480 1.00 90.94 83 TYR A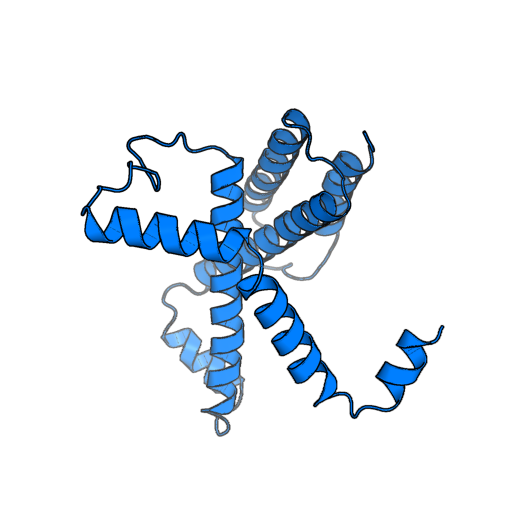 CA 1
ATOM 647 C C . TYR A 1 83 ? -2.343 -3.070 16.661 1.00 90.94 83 TYR A C 1
ATOM 649 O O . TYR A 1 83 ? -2.066 -3.551 17.754 1.00 90.94 83 TYR A O 1
ATOM 657 N N . GLY A 1 84 ? -2.452 -1.754 16.471 1.00 88.62 84 GLY A N 1
ATOM 658 C CA . GLY A 1 84 ? -2.281 -0.771 17.535 1.00 88.62 84 GLY A CA 1
ATOM 659 C C . GLY A 1 84 ? -3.315 -0.940 18.645 1.00 88.62 84 GLY A C 1
ATOM 660 O O . GLY A 1 84 ? -2.941 -0.990 19.814 1.00 88.62 84 GLY A O 1
ATOM 661 N N . PHE A 1 85 ? -4.595 -1.101 18.290 1.00 85.25 85 PHE A N 1
ATOM 662 C CA . PHE A 1 85 ? -5.644 -1.391 19.271 1.00 85.25 85 PHE A CA 1
ATOM 663 C C . PHE A 1 85 ? -5.439 -2.750 19.952 1.00 85.25 85 PHE A C 1
ATOM 665 O O . PHE A 1 85 ? -5.525 -2.820 21.174 1.00 85.25 85 PHE A O 1
ATOM 672 N N . GLY A 1 86 ? -5.093 -3.800 19.199 1.00 86.38 86 GLY A N 1
ATOM 673 C CA . GLY A 1 86 ? -4.857 -5.131 19.768 1.00 86.38 86 GLY A CA 1
ATOM 674 C C . GLY A 1 86 ? -3.665 -5.184 20.733 1.00 86.38 86 GLY A C 1
ATOM 675 O O . GLY A 1 86 ? -3.758 -5.773 21.805 1.00 86.38 86 GLY A O 1
ATOM 676 N N . ILE A 1 87 ? -2.550 -4.527 20.398 1.00 88.25 87 ILE A N 1
ATOM 677 C CA . ILE A 1 87 ? -1.382 -4.437 21.288 1.00 88.25 87 ILE A CA 1
ATOM 678 C C . ILE A 1 87 ? -1.713 -3.597 22.521 1.00 88.25 87 ILE A C 1
ATOM 680 O O . ILE A 1 87 ? -1.324 -3.957 23.629 1.00 88.25 87 ILE A O 1
ATOM 684 N N . ALA A 1 88 ? -2.436 -2.490 22.356 1.00 85.12 88 ALA A N 1
ATOM 685 C CA . ALA A 1 88 ? -2.816 -1.656 23.485 1.00 85.12 88 ALA A CA 1
ATOM 686 C C . ALA A 1 88 ? -3.742 -2.393 24.464 1.00 85.12 88 ALA A C 1
ATOM 688 O O . ALA A 1 88 ? -3.555 -2.267 25.669 1.00 85.12 88 ALA A O 1
ATOM 689 N N . GLU A 1 89 ? -4.684 -3.203 23.981 1.00 83.25 89 GLU A N 1
ATOM 690 C CA . GLU A 1 89 ? -5.517 -4.044 24.848 1.00 83.25 89 GLU A CA 1
ATOM 691 C C . GLU A 1 89 ? -4.674 -5.060 25.638 1.00 83.25 89 GLU A C 1
ATOM 693 O O . GLU A 1 89 ? -4.850 -5.197 26.847 1.00 83.25 89 GLU A O 1
ATOM 698 N N . LEU A 1 90 ? -3.688 -5.694 24.993 1.00 85.00 90 LEU A N 1
ATOM 699 C CA . LEU A 1 90 ? -2.767 -6.621 25.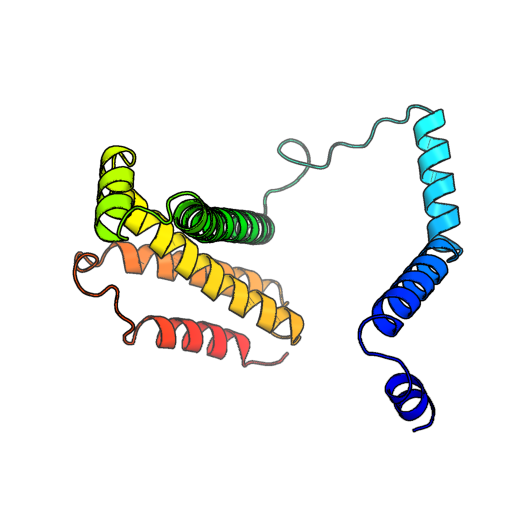660 1.00 85.00 90 LEU A CA 1
ATOM 700 C C . LEU A 1 90 ? -1.892 -5.932 26.721 1.00 85.00 90 LEU A C 1
ATOM 702 O O . LEU A 1 90 ? -1.687 -6.481 27.801 1.00 85.00 90 LEU A O 1
ATOM 706 N N . LEU A 1 91 ? -1.380 -4.731 26.435 1.00 85.38 91 LEU A N 1
ATOM 707 C CA . LEU A 1 91 ? -0.536 -3.974 27.369 1.00 85.38 91 LEU A CA 1
ATOM 708 C C . LEU A 1 91 ? -1.336 -3.373 28.534 1.00 85.38 91 LEU A C 1
ATOM 710 O O . LEU A 1 91 ? -0.814 -3.248 29.640 1.00 85.38 91 LEU A O 1
ATOM 714 N N . TYR A 1 92 ? -2.599 -3.010 28.300 1.00 81.38 92 TYR A N 1
ATOM 715 C CA . TYR A 1 92 ? -3.487 -2.399 29.288 1.00 81.38 92 TYR A CA 1
ATOM 716 C C . TYR A 1 92 ? -4.591 -3.357 29.760 1.00 81.38 92 TYR A C 1
ATOM 718 O O . TYR A 1 92 ? -5.697 -2.910 30.058 1.00 81.38 92 TYR A O 1
ATOM 726 N N . SER A 1 93 ? -4.269 -4.648 29.921 1.00 66.69 93 SER A N 1
ATOM 727 C CA . SER A 1 93 ? -5.192 -5.719 30.351 1.00 66.69 93 SER A CA 1
ATOM 728 C C . SER A 1 93 ? -5.940 -5.451 31.672 1.00 66.69 93 SER A C 1
ATOM 730 O O . SER A 1 93 ? -6.899 -6.152 31.982 1.00 66.69 93 SER A O 1
ATOM 732 N N . ASN A 1 94 ? -5.512 -4.458 32.458 1.00 75.19 94 ASN A N 1
ATOM 733 C CA . ASN A 1 94 ? -6.158 -4.047 33.709 1.00 75.19 94 ASN A CA 1
ATOM 734 C C . ASN A 1 94 ? -7.293 -3.024 33.514 1.00 75.19 94 ASN A C 1
ATOM 736 O O . ASN A 1 94 ? -7.976 -2.684 34.479 1.00 75.19 94 ASN A O 1
ATOM 740 N N . LYS A 1 95 ? -7.477 -2.484 32.303 1.00 75.62 95 LYS A N 1
ATOM 741 C CA . LYS A 1 95 ? -8.551 -1.538 31.979 1.00 75.62 95 LYS A CA 1
ATOM 742 C C . LYS A 1 95 ? -9.651 -2.243 31.200 1.00 75.62 95 LYS A C 1
ATOM 744 O O . LYS A 1 95 ? -9.384 -2.986 30.263 1.00 75.62 95 LYS A O 1
ATOM 749 N N . ASN A 1 96 ? -10.900 -1.933 31.534 1.00 79.44 96 ASN A N 1
ATOM 750 C CA . ASN A 1 96 ? -12.033 -2.355 30.715 1.00 79.44 96 ASN A CA 1
ATOM 751 C C . ASN A 1 96 ? -11.995 -1.641 29.354 1.00 79.44 96 ASN A C 1
ATOM 753 O O . ASN A 1 96 ? -11.560 -0.490 29.257 1.00 79.44 96 ASN A O 1
ATOM 757 N N . PHE A 1 97 ? -12.525 -2.286 28.311 1.00 76.56 97 PHE A N 1
ATOM 758 C CA . PHE A 1 97 ? -12.575 -1.728 26.953 1.00 76.56 97 PHE A CA 1
ATOM 759 C C . PHE A 1 97 ? -13.202 -0.320 26.900 1.00 76.56 97 PHE A C 1
ATOM 761 O O . PHE A 1 97 ? -12.752 0.541 26.146 1.00 76.56 97 PHE A O 1
ATOM 768 N N . SER A 1 98 ? -14.188 -0.044 27.761 1.00 79.19 98 SER A N 1
ATOM 769 C CA . SER A 1 98 ? -14.814 1.277 27.910 1.00 79.19 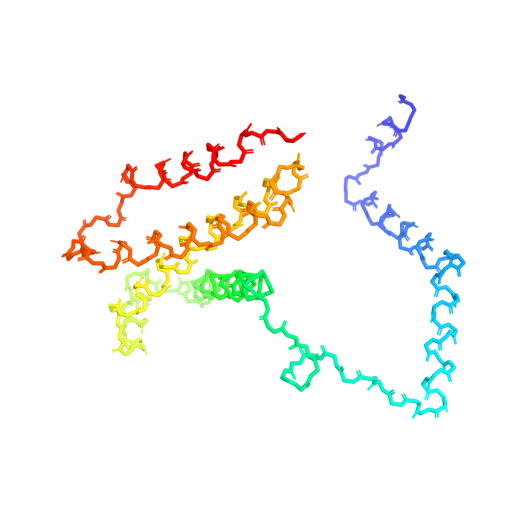98 SER A CA 1
ATOM 770 C C . SER A 1 98 ? -13.841 2.369 28.376 1.00 79.19 98 SER A C 1
ATOM 772 O O . SER A 1 98 ? -13.852 3.470 27.830 1.00 79.19 98 SER A O 1
ATOM 774 N N . GLN A 1 99 ? -12.957 2.063 29.328 1.00 80.88 99 GLN A N 1
ATOM 775 C CA . GLN A 1 99 ? -11.952 2.998 29.853 1.00 80.88 99 GLN A CA 1
ATOM 776 C C . GLN A 1 99 ? -10.833 3.255 28.835 1.00 80.88 99 GLN A C 1
ATOM 778 O O . GLN A 1 99 ? -10.282 4.357 28.745 1.00 80.88 99 GLN A O 1
ATOM 783 N N . LEU A 1 100 ? -10.495 2.234 28.046 1.00 79.62 100 LEU A N 1
ATOM 784 C CA . LEU A 1 100 ? -9.534 2.354 26.955 1.00 79.62 100 LEU A CA 1
ATOM 785 C C . LEU A 1 100 ? -10.098 3.243 25.831 1.00 79.62 100 LEU A C 1
ATOM 787 O O . LEU A 1 100 ? -9.428 4.170 25.378 1.00 79.62 100 LEU A O 1
ATOM 791 N N . LEU A 1 101 ? -11.366 3.037 25.457 1.00 79.12 101 LEU A N 1
ATOM 792 C CA . LEU A 1 101 ? -12.107 3.891 24.523 1.00 79.12 101 LEU A CA 1
ATOM 793 C C . LEU A 1 101 ? -12.143 5.351 24.964 1.00 79.12 101 LEU A C 1
ATOM 795 O O . LEU A 1 101 ? -11.902 6.237 24.145 1.00 79.12 101 LEU A O 1
ATOM 799 N N . GLU A 1 102 ? -12.421 5.608 26.240 1.00 81.75 102 GLU A N 1
ATOM 800 C CA . GLU A 1 102 ? -12.425 6.959 26.797 1.00 81.75 102 GLU A CA 1
ATOM 801 C C . GLU A 1 102 ? -11.047 7.621 26.672 1.00 81.75 102 GLU A C 1
ATOM 803 O O . GLU A 1 102 ? -10.954 8.755 26.191 1.00 81.75 102 GLU A O 1
ATOM 808 N N . SER A 1 103 ? -9.983 6.866 26.971 1.00 80.00 103 SER A N 1
ATOM 809 C CA . SER A 1 103 ? -8.589 7.308 26.832 1.00 80.00 103 SER A CA 1
ATOM 810 C C . SER A 1 103 ? -8.251 7.683 25.380 1.00 80.00 103 SER A C 1
ATOM 812 O O . SER A 1 103 ? -7.676 8.740 25.129 1.00 80.00 103 SER A O 1
ATOM 814 N N . TYR A 1 104 ? -8.669 6.883 24.394 1.00 78.38 104 TYR A N 1
ATOM 815 C CA . TYR A 1 104 ? -8.503 7.237 22.975 1.00 78.38 104 TYR A CA 1
ATOM 816 C C . TYR A 1 104 ? -9.329 8.449 22.570 1.00 78.38 104 TYR A C 1
ATOM 818 O O . TYR A 1 104 ? -8.912 9.262 21.745 1.00 78.38 104 TYR A O 1
ATOM 826 N N . SER A 1 105 ? -10.515 8.578 23.153 1.00 75.31 105 SER A N 1
ATOM 827 C CA . SER A 1 105 ? -11.421 9.676 22.869 1.00 75.31 105 SER A CA 1
ATOM 828 C C . SER A 1 105 ? -10.869 11.031 23.338 1.00 75.31 105 SER A C 1
ATOM 830 O O . SER A 1 105 ? -11.269 12.050 22.778 1.00 75.31 105 SER A O 1
ATOM 832 N N . ALA A 1 106 ? -9.954 11.037 24.312 1.00 74.44 106 ALA A N 1
ATOM 833 C CA . ALA A 1 106 ? -9.236 12.224 24.769 1.00 74.44 106 ALA A CA 1
ATOM 834 C C . ALA A 1 106 ? -8.066 12.607 23.843 1.00 74.44 106 ALA A C 1
ATOM 836 O O . ALA A 1 106 ? -7.750 13.784 23.706 1.00 74.44 106 ALA A O 1
ATOM 837 N N . VAL A 1 107 ? -7.445 11.626 23.180 1.00 77.00 107 VAL A N 1
ATOM 838 C CA . VAL A 1 107 ? -6.271 11.833 22.312 1.00 77.00 107 VAL A CA 1
ATOM 839 C C . VAL A 1 107 ? -6.659 12.186 20.874 1.00 77.00 107 VAL A C 1
ATOM 841 O O . VAL A 1 107 ? -5.904 12.870 20.192 1.00 77.00 107 VAL A O 1
ATOM 844 N N . ILE A 1 108 ? -7.821 11.738 20.386 1.00 77.31 108 ILE A N 1
ATOM 845 C CA . ILE A 1 108 ? -8.259 11.972 19.001 1.00 77.31 108 ILE A CA 1
ATOM 846 C C . ILE A 1 108 ? -9.019 13.311 18.917 1.00 77.31 108 ILE A C 1
ATOM 848 O O . ILE A 1 108 ? -10.195 13.360 19.291 1.00 77.31 108 ILE A O 1
ATOM 852 N N . PRO A 1 109 ? -8.419 14.384 18.357 1.00 64.50 109 PRO A N 1
ATOM 853 C CA . PRO A 1 109 ? -8.996 15.732 18.387 1.00 64.50 109 PRO A CA 1
ATOM 854 C C . PRO A 1 109 ? -10.268 15.870 17.532 1.00 64.50 109 PRO A C 1
ATOM 856 O O . PRO A 1 109 ? -11.057 16.784 17.741 1.00 64.50 109 PRO A O 1
ATOM 859 N N . CYS A 1 110 ? -10.504 14.967 16.570 1.00 78.44 110 CYS A N 1
ATOM 860 C CA . CYS A 1 110 ? -11.666 14.995 15.674 1.00 78.44 110 CYS A CA 1
ATOM 861 C C . CYS A 1 110 ? -12.237 13.587 15.438 1.00 78.44 110 CYS A C 1
ATOM 863 O O . CYS A 1 110 ? -12.004 12.958 14.403 1.00 78.44 110 CYS A O 1
ATOM 865 N N . LYS A 1 111 ? -13.035 13.095 16.395 1.00 78.38 111 LYS A N 1
ATOM 866 C CA . LYS A 1 111 ? -13.648 11.748 16.373 1.00 78.38 111 LYS A CA 1
ATOM 867 C C . LYS A 1 111 ? -14.456 11.480 15.098 1.00 78.38 111 LYS A C 1
ATOM 869 O O . LYS A 1 111 ? -14.377 10.392 14.532 1.00 78.38 111 LYS A O 1
ATOM 874 N N . SER A 1 112 ? -15.219 12.469 14.631 1.00 76.62 112 SER A N 1
ATOM 875 C CA . SER A 1 112 ? -16.051 12.341 13.427 1.00 76.62 112 SER A CA 1
ATOM 876 C C . SER A 1 112 ? -15.210 12.183 12.161 1.00 76.62 112 SER A C 1
ATOM 878 O O . SER A 1 112 ? -15.485 11.299 11.355 1.00 76.62 112 SER A O 1
ATOM 880 N N . ILE A 1 113 ? -14.146 12.980 12.017 1.00 78.25 113 ILE A N 1
ATOM 881 C CA . ILE A 1 113 ? -13.238 12.911 10.863 1.00 78.25 113 ILE A CA 1
ATOM 882 C C . ILE A 1 113 ? -12.496 11.576 10.860 1.00 78.25 113 ILE A C 1
ATOM 884 O O . ILE A 1 113 ? -12.416 10.927 9.822 1.00 78.25 113 ILE A O 1
ATOM 888 N N . PHE A 1 114 ? -12.028 11.121 12.024 1.00 82.06 114 PHE A N 1
ATOM 889 C CA . PHE A 1 114 ? -11.354 9.832 12.153 1.00 82.06 114 PHE A CA 1
ATOM 890 C C . PHE A 1 114 ? -12.260 8.665 11.731 1.00 82.06 114 PHE A C 1
ATOM 892 O O . PHE A 1 114 ? -11.861 7.846 10.907 1.00 82.06 114 PHE A O 1
ATOM 899 N N . LYS A 1 115 ? -13.514 8.627 12.206 1.00 81.00 115 LYS A N 1
ATOM 900 C CA . LYS A 1 115 ? -14.496 7.606 11.795 1.00 81.00 115 LYS A CA 1
ATOM 901 C C . LYS A 1 115 ? -14.755 7.626 10.287 1.00 81.00 115 LYS A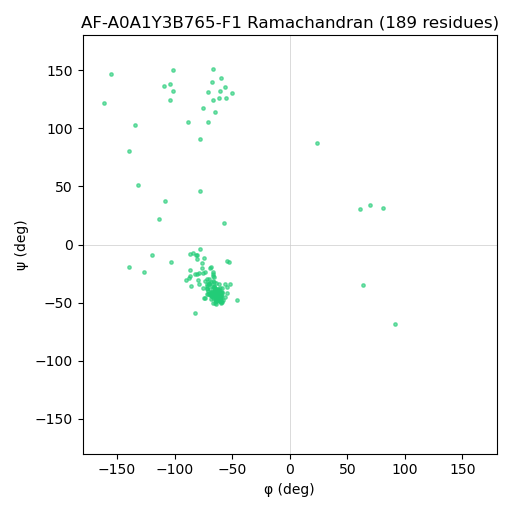 C 1
ATOM 903 O O . LYS A 1 115 ? -14.791 6.566 9.664 1.00 81.00 115 LYS A O 1
ATOM 908 N N . ILE A 1 116 ? -14.909 8.817 9.701 1.00 79.56 116 ILE A N 1
ATOM 909 C CA . ILE A 1 116 ? -15.091 8.980 8.253 1.00 79.56 116 ILE A CA 1
ATOM 910 C C . ILE A 1 116 ? -13.862 8.450 7.510 1.00 79.56 116 ILE A C 1
ATOM 912 O O . ILE A 1 116 ? -14.014 7.647 6.597 1.00 79.56 116 ILE A O 1
ATOM 916 N N . MET A 1 117 ? -12.657 8.845 7.918 1.00 82.88 117 MET A N 1
ATOM 917 C CA . MET A 1 117 ? -11.402 8.446 7.280 1.00 82.88 117 MET A CA 1
ATOM 918 C C . MET A 1 117 ? -11.168 6.932 7.354 1.00 82.88 117 MET A C 1
ATOM 920 O O . MET A 1 117 ? -10.802 6.317 6.357 1.00 82.88 117 MET A O 1
ATOM 924 N N . CYS A 1 118 ? -11.421 6.304 8.504 1.00 84.50 118 CYS A N 1
ATOM 925 C CA . CYS A 1 118 ? -11.318 4.853 8.645 1.00 84.50 118 CYS A CA 1
ATOM 926 C C . CYS A 1 118 ? -12.367 4.126 7.795 1.00 84.50 118 CYS A C 1
ATOM 928 O O . CYS A 1 118 ? -12.040 3.156 7.112 1.00 84.50 118 CYS A O 1
ATOM 930 N N . GLY A 1 119 ? -13.615 4.605 7.796 1.00 83.56 119 GLY A N 1
ATOM 931 C CA . GLY A 1 119 ? -14.691 4.022 6.995 1.00 83.56 119 GLY A CA 1
ATOM 932 C C . GLY A 1 119 ? -14.425 4.122 5.492 1.00 83.56 119 GLY A C 1
ATOM 933 O O . GLY A 1 119 ? -14.623 3.149 4.762 1.00 83.56 119 GLY A O 1
ATOM 934 N N . THR A 1 120 ? -13.928 5.270 5.023 1.00 77.81 120 THR A N 1
ATOM 935 C CA . THR A 1 120 ? -13.584 5.475 3.611 1.00 77.81 120 THR A CA 1
ATOM 936 C C . THR A 1 120 ? -12.354 4.675 3.203 1.00 77.81 120 THR A C 1
ATOM 938 O O . THR A 1 120 ? -12.385 4.037 2.151 1.00 77.81 120 THR A O 1
ATOM 941 N N . ALA A 1 121 ? -11.313 4.629 4.040 1.00 85.88 121 ALA A N 1
ATOM 942 C CA . ALA A 1 121 ? -10.132 3.805 3.803 1.00 85.88 121 ALA A CA 1
ATOM 943 C C . ALA A 1 121 ? -10.494 2.317 3.702 1.00 85.88 121 ALA A C 1
ATOM 945 O O . ALA A 1 121 ? -10.038 1.645 2.779 1.00 85.88 121 ALA A O 1
ATOM 946 N N . LEU A 1 122 ? -11.353 1.812 4.596 1.00 86.31 122 LEU A N 1
ATOM 947 C CA . LEU A 1 122 ? -11.795 0.415 4.592 1.00 86.31 122 LEU A CA 1
ATOM 948 C C . LEU A 1 122 ? -12.612 0.074 3.344 1.00 86.31 122 LEU A C 1
ATOM 950 O O . LEU A 1 122 ? -12.348 -0.937 2.689 1.00 86.31 122 LEU A O 1
ATOM 954 N N . ALA A 1 123 ? -13.579 0.924 2.988 1.00 82.81 123 ALA A N 1
ATOM 955 C CA . ALA A 1 123 ? -14.381 0.734 1.786 1.00 82.81 123 ALA A CA 1
ATOM 956 C C . ALA A 1 123 ? -13.491 0.717 0.535 1.00 82.81 123 ALA A C 1
ATOM 958 O O . ALA A 1 123 ? -13.545 -0.224 -0.256 1.00 82.81 123 ALA A O 1
ATOM 959 N N . TYR A 1 124 ? -12.620 1.718 0.394 1.00 83.44 124 TYR A N 1
ATOM 960 C CA . TYR A 1 124 ? -11.684 1.813 -0.719 1.00 83.44 124 TYR A CA 1
ATOM 961 C C . TYR A 1 124 ? -10.752 0.597 -0.807 1.00 83.44 124 TYR A C 1
ATOM 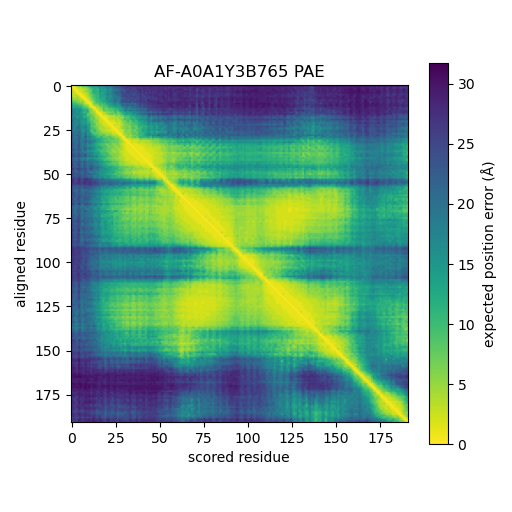963 O O . TYR A 1 124 ? -10.628 -0.006 -1.875 1.00 83.44 124 TYR A O 1
ATOM 971 N N . HIS A 1 125 ? -10.128 0.207 0.309 1.00 89.25 125 HIS A N 1
ATOM 972 C CA . HIS A 1 125 ? -9.201 -0.921 0.355 1.00 89.25 125 HIS A CA 1
ATOM 973 C C . HIS A 1 125 ? -9.894 -2.230 -0.037 1.00 89.25 125 HIS A C 1
ATOM 975 O O . HIS A 1 125 ? -9.346 -2.999 -0.821 1.00 89.25 125 HIS A O 1
ATOM 981 N N . THR A 1 126 ? -11.132 -2.439 0.419 1.00 85.56 126 THR A N 1
ATOM 982 C CA . THR A 1 126 ? -11.921 -3.636 0.095 1.00 85.56 126 THR A CA 1
ATOM 983 C C . THR A 1 126 ? -12.296 -3.684 -1.387 1.00 85.56 126 THR A C 1
ATOM 985 O O . THR A 1 126 ? -12.043 -4.687 -2.051 1.00 85.56 126 THR A O 1
ATOM 988 N N . PHE A 1 127 ? -12.852 -2.604 -1.948 1.00 82.88 127 PHE A N 1
ATOM 989 C CA . PHE A 1 127 ? -13.250 -2.586 -3.362 1.00 82.88 127 PHE A CA 1
ATOM 990 C C . PHE A 1 127 ? -12.053 -2.690 -4.308 1.00 82.88 127 PHE A C 1
ATOM 992 O O . PHE A 1 127 ? -12.113 -3.408 -5.307 1.00 82.88 127 PHE A O 1
ATOM 999 N N . ASN A 1 128 ? -10.950 -2.008 -3.992 1.00 85.56 128 ASN A N 1
ATOM 1000 C CA . ASN A 1 128 ? -9.734 -2.114 -4.789 1.00 85.56 128 ASN A CA 1
ATOM 1001 C C . ASN A 1 128 ? -9.069 -3.496 -4.616 1.00 85.56 128 ASN A C 1
ATOM 1003 O O . ASN A 1 128 ? -8.559 -4.051 -5.584 1.00 85.56 128 ASN A O 1
ATOM 1007 N N . GLY A 1 129 ? -9.171 -4.107 -3.432 1.00 86.69 129 GLY A N 1
ATOM 1008 C CA . GLY A 1 129 ? -8.757 -5.491 -3.189 1.00 86.69 129 GLY A CA 1
ATOM 1009 C C . GLY A 1 129 ? -9.525 -6.499 -4.049 1.00 86.69 129 GLY A C 1
ATOM 1010 O O . GLY A 1 129 ? -8.911 -7.335 -4.704 1.00 86.69 129 GLY A O 1
ATOM 1011 N N . VAL A 1 130 ? -10.854 -6.374 -4.150 1.00 85.88 130 VAL A N 1
ATOM 1012 C CA . VAL A 1 130 ? -11.669 -7.205 -5.060 1.00 85.88 130 VAL A CA 1
ATOM 1013 C C . VAL A 1 130 ? -11.219 -7.036 -6.511 1.00 85.88 130 VAL A C 1
ATOM 1015 O O . VAL A 1 130 ? -11.100 -8.021 -7.236 1.00 85.88 130 VAL A O 1
ATOM 1018 N N . ARG A 1 131 ? -10.920 -5.804 -6.939 1.00 83.88 131 ARG A N 1
ATOM 1019 C CA . ARG A 1 131 ? -10.385 -5.540 -8.281 1.00 83.88 131 ARG A CA 1
ATOM 1020 C C . ARG A 1 131 ? -9.043 -6.245 -8.510 1.00 83.88 131 ARG A C 1
ATOM 1022 O O . ARG A 1 131 ? -8.865 -6.834 -9.570 1.00 83.88 131 ARG A O 1
ATOM 1029 N N . HIS A 1 132 ? -8.136 -6.220 -7.532 1.00 86.50 132 HIS A N 1
ATOM 1030 C CA . HIS A 1 132 ? -6.864 -6.945 -7.593 1.00 86.50 132 HIS A CA 1
ATOM 1031 C C . HIS A 1 132 ? -7.067 -8.464 -7.681 1.00 86.50 132 HIS A C 1
ATOM 1033 O O . HIS A 1 132 ? -6.478 -9.094 -8.550 1.00 86.50 132 HIS A O 1
ATOM 1039 N N . LEU A 1 133 ? -7.979 -9.034 -6.886 1.00 87.12 133 LEU A N 1
ATOM 1040 C CA . LEU A 1 133 ? -8.327 -10.458 -6.981 1.00 87.12 133 LEU A CA 1
ATOM 1041 C C . LEU A 1 133 ? -8.900 -10.823 -8.357 1.00 87.12 133 LEU A C 1
ATOM 1043 O O . LEU A 1 133 ? -8.592 -11.882 -8.897 1.00 87.12 133 LEU A O 1
ATOM 1047 N N . CYS A 1 134 ? -9.702 -9.940 -8.959 1.00 83.94 134 CYS A N 1
ATOM 1048 C CA . CYS A 1 134 ? -10.181 -10.143 -10.325 1.00 83.94 134 CYS A CA 1
ATOM 1049 C C . CYS A 1 134 ? -9.022 -10.155 -11.335 1.00 83.94 134 CYS A C 1
ATOM 1051 O O . CYS A 1 134 ? -9.047 -10.959 -12.263 1.00 83.94 134 CYS A O 1
ATOM 1053 N N . TRP A 1 135 ? -8.001 -9.307 -11.154 1.00 85.25 135 TRP A N 1
ATOM 1054 C CA . TRP A 1 135 ? -6.798 -9.327 -11.995 1.00 85.25 135 TRP A CA 1
ATOM 1055 C C . TRP A 1 135 ? -6.002 -10.623 -11.826 1.00 85.25 135 TRP A C 1
ATOM 1057 O O . TRP A 1 135 ? -5.575 -11.185 -12.831 1.00 85.25 135 TRP A O 1
ATOM 1067 N N . ASP A 1 136 ? -5.877 -11.138 -10.600 1.00 85.44 136 ASP A N 1
ATOM 1068 C CA . ASP A 1 136 ? -5.205 -12.416 -10.321 1.00 85.44 136 ASP A CA 1
ATOM 1069 C C . ASP A 1 136 ? -5.941 -13.608 -10.959 1.00 85.44 136 ASP A C 1
ATOM 1071 O O . ASP A 1 136 ? -5.318 -14.567 -11.410 1.00 85.44 136 ASP A O 1
ATOM 1075 N N . MET A 1 137 ? -7.272 -13.532 -11.055 1.00 85.25 137 MET A N 1
ATOM 1076 C CA . MET A 1 137 ? -8.107 -14.503 -11.775 1.00 85.25 137 MET A CA 1
ATOM 1077 C C . MET A 1 137 ? -8.098 -14.313 -13.299 1.00 85.25 137 MET A C 1
ATOM 1079 O O . MET A 1 137 ? -8.712 -15.092 -14.027 1.00 85.25 137 MET A O 1
ATOM 1083 N N . GLY A 1 138 ? -7.421 -13.278 -13.790 1.00 83.62 138 GLY A N 1
ATOM 1084 C CA . GLY A 1 138 ? -7.302 -12.999 -15.207 1.00 83.62 138 GLY A CA 1
ATOM 1085 C C . GLY A 1 138 ? -8.511 -12.281 -15.822 1.00 83.62 138 GLY A C 1
ATOM 1086 O O . GLY A 1 138 ? -8.791 -12.467 -17.006 1.00 83.62 138 GLY A O 1
ATOM 1087 N N . TYR A 1 139 ? -9.210 -11.439 -15.062 1.00 76.94 139 TYR A N 1
ATOM 1088 C CA . TYR A 1 139 ? -10.294 -10.593 -15.562 1.00 76.94 139 TYR A CA 1
ATOM 1089 C C . TYR A 1 139 ? -9.887 -9.118 -15.590 1.00 76.94 139 TYR A C 1
ATOM 1091 O O . TYR A 1 139 ? -9.347 -8.583 -14.628 1.00 76.94 139 TYR A O 1
ATOM 1099 N N . GLY A 1 140 ? -10.216 -8.418 -16.677 1.00 72.94 140 GLY A N 1
ATOM 1100 C CA . GLY A 1 140 ? -10.246 -6.954 -16.726 1.00 72.94 140 GLY A CA 1
ATOM 1101 C C . GLY A 1 140 ? -8.914 -6.198 -16.653 1.00 72.94 140 GLY A C 1
ATOM 1102 O O . GLY A 1 140 ? -8.875 -5.076 -16.147 1.00 72.94 140 GLY A O 1
ATOM 1103 N N . TYR A 1 141 ? -7.855 -6.770 -17.228 1.00 75.12 141 TYR A N 1
ATOM 1104 C CA . TYR A 1 141 ? -6.543 -6.134 -17.444 1.00 75.12 141 TYR A CA 1
ATOM 1105 C C . TYR A 1 141 ? -6.473 -5.213 -18.677 1.00 75.12 141 TYR A C 1
ATOM 1107 O O . TYR A 1 141 ? -5.492 -4.494 -18.853 1.00 75.12 141 TYR A O 1
ATOM 1115 N N . SER A 1 142 ? -7.500 -5.193 -19.534 1.00 80.25 142 SER A N 1
ATOM 1116 C CA . SER A 1 142 ? -7.545 -4.283 -20.687 1.00 80.25 142 SER A CA 1
ATOM 1117 C C . SER A 1 142 ? -7.509 -2.817 -20.230 1.00 80.25 142 SER A C 1
ATOM 1119 O O . SER A 1 142 ? -8.315 -2.430 -19.377 1.00 80.25 142 SER A O 1
ATOM 1121 N N . ILE A 1 143 ? -6.657 -1.989 -20.845 1.00 79.19 143 ILE A N 1
ATOM 1122 C CA . ILE A 1 143 ? -6.511 -0.552 -20.545 1.00 79.19 143 ILE A CA 1
ATOM 1123 C C . ILE A 1 143 ? -7.855 0.200 -20.416 1.00 79.19 143 ILE A C 1
ATOM 1125 O O . ILE A 1 143 ? -8.033 0.879 -19.405 1.00 79.19 143 ILE A O 1
ATOM 1129 N N . PRO A 1 144 ? -8.846 0.074 -21.326 1.00 77.81 144 PRO A N 1
ATOM 1130 C CA . PRO A 1 144 ? -10.115 0.798 -21.172 1.00 77.81 144 PRO A CA 1
ATOM 1131 C C . PRO A 1 144 ? -10.896 0.386 -19.913 1.00 77.81 144 PRO A C 1
ATOM 1133 O O . PRO A 1 144 ? -11.400 1.239 -19.179 1.00 77.81 144 PRO A O 1
ATOM 1136 N N . ARG A 1 145 ? -10.945 -0.915 -19.596 1.00 70.88 145 ARG A N 1
ATOM 1137 C CA . ARG A 1 145 ? -11.623 -1.430 -18.393 1.00 70.88 145 ARG A CA 1
ATOM 1138 C C . ARG A 1 145 ? -10.881 -1.047 -17.106 1.00 70.88 145 ARG A C 1
ATOM 1140 O O . ARG A 1 145 ? -11.505 -0.824 -16.069 1.00 70.88 145 ARG A O 1
ATOM 1147 N N . LEU A 1 146 ? -9.562 -0.895 -17.182 1.00 73.62 146 LEU A N 1
ATOM 1148 C CA . LEU A 1 146 ? -8.707 -0.444 -16.086 1.00 73.62 146 LEU A CA 1
ATOM 1149 C C . LEU A 1 146 ? -9.051 0.986 -15.635 1.00 73.62 146 LEU A C 1
ATOM 1151 O O . LEU A 1 146 ? -9.187 1.248 -14.439 1.00 73.62 146 LEU A O 1
ATOM 1155 N N . TYR A 1 147 ? -9.245 1.899 -16.594 1.00 76.06 147 TYR A N 1
ATOM 1156 C CA . TYR A 1 147 ? -9.685 3.267 -16.315 1.00 76.06 147 TYR A CA 1
ATOM 1157 C C . TYR A 1 147 ? -11.149 3.308 -15.872 1.00 76.06 147 TYR A C 1
ATOM 1159 O O . TYR A 1 147 ? -11.452 3.968 -14.882 1.00 76.06 147 TYR A O 1
ATOM 1167 N N . LEU A 1 148 ? -12.041 2.551 -16.523 1.00 74.75 148 LEU A N 1
ATOM 1168 C CA . LEU A 1 148 ? -13.459 2.484 -16.150 1.00 74.75 148 LEU A CA 1
ATOM 1169 C C . LEU A 1 148 ? -13.650 2.025 -14.698 1.00 74.75 148 LEU A C 1
ATOM 1171 O O . LEU A 1 148 ? -14.370 2.658 -13.930 1.00 74.75 148 LEU A O 1
ATOM 1175 N N . THR A 1 149 ? -12.971 0.950 -14.298 1.00 70.81 149 THR A N 1
ATOM 1176 C CA . THR A 1 149 ? -13.024 0.449 -12.918 1.00 70.81 149 THR A CA 1
ATOM 1177 C C . THR A 1 149 ? -12.367 1.416 -11.934 1.00 70.81 149 THR A C 1
ATOM 1179 O O . THR A 1 149 ? -12.878 1.592 -10.831 1.00 70.81 149 THR A O 1
ATOM 1182 N N . GLY A 1 150 ? -11.285 2.097 -12.327 1.00 68.19 150 GLY A N 1
ATOM 1183 C CA . GLY A 1 150 ? -10.656 3.147 -11.521 1.00 68.19 150 GLY A CA 1
ATOM 1184 C C . GLY A 1 150 ? -11.592 4.328 -11.247 1.00 68.19 150 GLY A C 1
ATOM 1185 O O . GLY A 1 150 ? -11.762 4.726 -10.094 1.00 68.19 150 GLY A O 1
ATOM 1186 N N . TYR A 1 151 ? -12.263 4.841 -12.280 1.00 71.75 151 TYR A N 1
ATOM 1187 C CA . TYR A 1 151 ? -13.267 5.893 -12.131 1.00 71.75 151 TYR A CA 1
ATOM 1188 C C . TYR A 1 151 ? -14.524 5.409 -11.411 1.00 71.75 151 TYR A C 1
ATOM 1190 O O . TYR A 1 151 ? -15.099 6.184 -10.664 1.00 71.75 151 TYR A O 1
ATOM 1198 N N . ALA A 1 152 ? -14.939 4.147 -11.550 1.00 66.50 152 ALA A N 1
ATOM 1199 C CA . ALA A 1 152 ? -16.078 3.609 -10.803 1.00 66.50 152 ALA A CA 1
ATOM 1200 C C . ALA A 1 152 ? -15.814 3.576 -9.287 1.00 66.50 152 ALA A C 1
ATOM 1202 O O . ALA A 1 152 ? -16.700 3.911 -8.499 1.00 66.50 152 ALA A O 1
ATOM 1203 N N . VAL A 1 153 ? -14.590 3.230 -8.873 1.00 63.28 153 VAL A N 1
ATOM 1204 C CA . VAL A 1 153 ? -14.173 3.282 -7.461 1.00 63.28 153 VAL A CA 1
ATOM 1205 C C . VAL A 1 153 ? -14.194 4.726 -6.938 1.00 63.28 153 VAL A C 1
ATOM 1207 O O . VAL A 1 153 ? -14.682 4.965 -5.835 1.00 63.28 153 VAL A O 1
ATOM 1210 N N . LEU A 1 154 ? -13.744 5.697 -7.741 1.00 62.56 154 LEU A N 1
ATOM 1211 C CA . LEU A 1 154 ? -13.749 7.124 -7.381 1.00 62.56 154 LEU A CA 1
ATOM 1212 C C . LEU A 1 154 ? -15.145 7.778 -7.451 1.00 62.56 154 LEU A C 1
ATOM 1214 O O . LEU A 1 154 ? -15.496 8.597 -6.610 1.00 62.56 154 LEU A O 1
ATOM 1218 N N . GLY A 1 155 ? -15.979 7.407 -8.419 1.00 58.69 155 GLY A N 1
ATOM 1219 C CA . GLY A 1 155 ? -17.325 7.951 -8.606 1.00 58.69 155 GLY A CA 1
ATOM 1220 C C . GLY A 1 155 ? -18.286 7.489 -7.513 1.00 58.69 155 GLY A C 1
ATOM 1221 O O . GLY A 1 155 ? -19.040 8.292 -6.965 1.00 58.69 155 GLY A O 1
ATOM 1222 N N . LYS A 1 156 ? -18.192 6.217 -7.099 1.00 55.62 156 LYS A N 1
ATOM 1223 C CA . LYS A 1 156 ? -18.931 5.723 -5.925 1.00 55.62 156 LYS A CA 1
ATOM 1224 C C . LYS A 1 156 ? -18.447 6.355 -4.618 1.00 55.62 156 LYS A C 1
ATOM 1226 O O . LYS A 1 156 ? -19.232 6.450 -3.680 1.00 55.62 156 LYS A O 1
ATOM 1231 N N . PHE A 1 157 ? -17.197 6.815 -4.557 1.00 54.66 157 PHE A N 1
ATOM 1232 C CA . PHE A 1 157 ? -16.668 7.572 -3.422 1.00 54.66 157 PHE A CA 1
ATOM 1233 C C . PHE A 1 157 ? -17.305 8.970 -3.316 1.00 54.66 157 PHE A C 1
ATOM 1235 O O . PHE A 1 157 ? -17.733 9.349 -2.228 1.00 54.66 157 PHE A O 1
ATOM 1242 N N . ILE A 1 158 ? -17.468 9.686 -4.436 1.00 49.47 158 ILE A N 1
ATOM 1243 C CA . ILE A 1 158 ? -18.100 11.020 -4.466 1.00 49.47 158 ILE A CA 1
ATOM 1244 C C . ILE A 1 158 ? -19.599 10.935 -4.136 1.00 49.47 158 ILE A C 1
ATOM 1246 O O . ILE A 1 158 ? -20.079 11.646 -3.257 1.00 49.47 158 ILE A O 1
ATOM 1250 N N . GLN A 1 159 ? -20.334 10.003 -4.754 1.00 51.38 159 GLN A N 1
ATOM 1251 C CA . GLN A 1 159 ? -21.785 9.876 -4.550 1.00 51.38 159 GLN A CA 1
ATOM 1252 C C . GLN A 1 159 ? -22.159 9.452 -3.114 1.00 51.38 159 GLN A C 1
ATOM 1254 O O . GLN A 1 159 ? -23.222 9.801 -2.605 1.00 51.38 159 GLN A O 1
ATOM 1259 N N . LYS A 1 160 ? -21.271 8.722 -2.423 1.00 49.84 160 LYS A N 1
ATOM 1260 C CA . LYS A 1 160 ? -21.452 8.321 -1.016 1.00 49.84 160 LYS A CA 1
ATOM 1261 C C . LYS A 1 160 ? -21.260 9.493 -0.039 1.00 49.84 160 LYS A C 1
ATOM 1263 O O . LYS A 1 160 ? -21.791 9.438 1.068 1.00 49.84 160 LYS A O 1
ATOM 1268 N N . PHE A 1 161 ? -20.520 10.533 -0.433 1.00 43.97 161 PHE A N 1
ATOM 1269 C CA . PHE A 1 161 ? -20.220 11.698 0.408 1.00 43.97 161 PHE A CA 1
ATOM 1270 C C . PHE A 1 161 ? -21.375 12.713 0.452 1.00 43.97 161 PHE A C 1
ATOM 1272 O O . PHE A 1 161 ? -21.535 13.426 1.438 1.00 43.97 161 PHE A O 1
ATOM 1279 N N . GLU A 1 162 ? -22.218 12.742 -0.584 1.00 45.50 162 GLU A N 1
ATOM 1280 C CA . GLU A 1 162 ? -23.346 13.675 -0.702 1.00 45.50 162 GLU A CA 1
ATOM 1281 C C . GLU A 1 162 ? -24.576 13.259 0.124 1.00 45.50 162 GLU A C 1
ATOM 1283 O O . GLU A 1 162 ? -25.364 14.102 0.559 1.00 45.50 162 GLU A O 1
ATOM 1288 N N . SER A 1 163 ? -24.737 11.966 0.432 1.00 43.66 163 SER A N 1
ATOM 1289 C CA . SER A 1 163 ? -25.840 11.538 1.292 1.00 43.66 163 SER A CA 1
ATOM 1290 C C . SER A 1 163 ? -25.581 11.989 2.735 1.00 43.66 163 SER A C 1
ATOM 1292 O O . SER A 1 163 ? -24.785 11.376 3.450 1.00 43.66 163 SER A O 1
ATOM 1294 N N . LYS A 1 164 ? -26.294 13.028 3.194 1.00 44.22 164 LYS A N 1
ATOM 1295 C CA . LYS A 1 164 ? -26.348 13.546 4.584 1.00 44.22 164 LYS A CA 1
ATOM 1296 C C . LYS A 1 164 ? -26.792 12.514 5.650 1.00 44.22 164 LYS A C 1
ATOM 1298 O O . LYS A 1 164 ? -27.179 12.870 6.757 1.00 44.22 164 LYS A O 1
ATOM 1303 N N . THR A 1 165 ? -26.722 11.221 5.354 1.00 45.59 165 THR A N 1
ATOM 1304 C CA . THR A 1 165 ? -27.205 10.093 6.162 1.00 45.59 165 THR A CA 1
ATOM 1305 C C . THR A 1 165 ? -26.047 9.222 6.676 1.00 45.59 165 THR A C 1
ATOM 1307 O O . THR A 1 165 ? -26.227 8.051 6.998 1.00 45.59 165 THR A O 1
ATOM 1310 N N . PHE A 1 166 ? -24.830 9.774 6.747 1.00 48.22 166 PHE A N 1
ATOM 1311 C CA . PHE A 1 166 ? -23.619 9.046 7.154 1.00 48.22 166 PHE A CA 1
ATOM 1312 C C . PHE A 1 166 ? -23.532 8.762 8.671 1.00 48.22 166 PHE A C 1
ATOM 1314 O O . PHE A 1 166 ? -22.705 7.964 9.097 1.00 48.22 166 PHE A O 1
ATOM 1321 N N . GLN A 1 167 ? -24.388 9.364 9.505 1.00 46.78 167 GLN A N 1
ATOM 1322 C CA . GLN A 1 167 ? -24.267 9.245 10.967 1.00 46.78 167 GLN A CA 1
ATOM 1323 C C . GLN A 1 167 ? -24.968 8.021 11.587 1.00 46.78 167 GLN A C 1
ATOM 1325 O O . GLN A 1 167 ? -24.571 7.611 12.672 1.00 46.78 167 GLN A O 1
ATOM 1330 N N . SER A 1 168 ? -25.973 7.405 10.945 1.00 41.72 168 SER A N 1
ATOM 1331 C CA . SER A 1 168 ? -26.825 6.410 11.637 1.00 41.72 168 SER A CA 1
ATOM 1332 C C . SER A 1 168 ? -26.838 4.995 11.058 1.00 41.72 168 SER A C 1
ATOM 1334 O O . SER A 1 168 ? -27.374 4.092 11.694 1.00 41.72 168 SER A O 1
ATOM 1336 N N . LYS A 1 169 ? -26.254 4.756 9.877 1.00 43.75 169 LYS A N 1
ATOM 1337 C CA . LYS A 1 169 ? -26.307 3.436 9.217 1.00 43.75 169 LYS A CA 1
ATOM 1338 C C . LYS A 1 169 ? -24.944 2.964 8.723 1.00 43.75 169 LYS A C 1
ATOM 1340 O O . LYS A 1 169 ? -24.793 2.528 7.584 1.00 43.75 169 LYS A O 1
ATOM 1345 N N . PHE A 1 170 ? -23.949 2.985 9.609 1.00 43.12 170 PHE A N 1
ATOM 1346 C CA . PHE A 1 170 ? -22.724 2.190 9.451 1.00 43.12 170 PHE A CA 1
ATOM 1347 C C . PHE A 1 170 ? -22.979 0.721 9.845 1.00 43.12 170 PHE A C 1
ATOM 1349 O O . PHE A 1 170 ? -22.229 0.118 10.600 1.00 43.12 170 PHE A O 1
ATOM 1356 N N . ILE A 1 171 ? -24.084 0.146 9.364 1.00 37.00 171 ILE A N 1
ATOM 1357 C CA . ILE A 1 171 ? -24.359 -1.288 9.430 1.00 37.00 171 ILE A CA 1
ATOM 1358 C C . ILE A 1 171 ? -24.866 -1.693 8.049 1.00 37.00 171 ILE A C 1
ATOM 1360 O O . ILE A 1 171 ? -25.977 -1.357 7.651 1.00 37.00 171 ILE A O 1
ATOM 1364 N N . ILE A 1 172 ? -23.960 -2.327 7.300 1.00 48.12 172 ILE A N 1
ATOM 1365 C CA . ILE A 1 172 ? -24.196 -3.384 6.308 1.00 48.12 172 ILE A CA 1
ATOM 1366 C C . ILE A 1 172 ? -25.623 -3.384 5.734 1.00 48.12 172 ILE A C 1
ATOM 1368 O O . ILE A 1 172 ? -26.486 -4.096 6.233 1.00 48.12 172 ILE A O 1
ATOM 1372 N N . SER A 1 173 ? -25.900 -2.621 4.673 1.00 45.31 173 SER A N 1
ATOM 1373 C CA . SER A 1 173 ? -27.129 -2.861 3.907 1.00 45.31 173 SER A CA 1
ATOM 1374 C C . SER A 1 173 ? -27.086 -2.249 2.503 1.00 45.31 173 SER A C 1
ATOM 1376 O O . SER A 1 173 ? -26.865 -1.051 2.315 1.00 45.31 173 SER A O 1
ATOM 1378 N N . GLN A 1 174 ? -27.255 -3.116 1.505 1.00 44.72 174 GLN A N 1
ATOM 1379 C CA . GLN A 1 174 ? -27.575 -2.876 0.086 1.00 44.72 174 GLN A CA 1
ATOM 1380 C C . GLN A 1 174 ? -26.595 -2.112 -0.830 1.00 44.72 174 GLN A C 1
ATOM 1382 O O . GLN A 1 174 ? -26.458 -2.485 -1.993 1.00 44.72 174 GLN A O 1
ATOM 1387 N N . THR A 1 175 ? -25.854 -1.102 -0.373 1.00 48.09 175 THR A N 1
ATOM 1388 C CA . THR A 1 175 ? -25.019 -0.282 -1.293 1.00 48.09 175 THR A CA 1
ATOM 1389 C C . THR A 1 175 ? -23.651 -0.892 -1.635 1.00 48.09 175 THR A C 1
ATOM 1391 O O . THR A 1 175 ? -23.104 -0.634 -2.706 1.00 48.09 175 THR A O 1
ATOM 1394 N N . GLY A 1 176 ? -23.098 -1.742 -0.762 1.00 48.81 176 GLY A N 1
ATOM 1395 C CA . GLY A 1 176 ? -21.860 -2.481 -1.044 1.00 48.81 176 GLY A CA 1
ATOM 1396 C C . GLY A 1 176 ? -22.054 -3.591 -2.078 1.00 48.81 176 GLY A C 1
ATOM 1397 O O . GLY A 1 176 ? -21.200 -3.786 -2.939 1.00 48.81 176 GLY A O 1
ATOM 1398 N N . LEU A 1 177 ? -23.218 -4.250 -2.054 1.00 44.59 177 LEU A N 1
ATOM 1399 C CA . LEU A 1 177 ? -23.561 -5.329 -2.978 1.00 44.59 177 LEU A CA 1
ATOM 1400 C C . LEU A 1 177 ? -23.793 -4.808 -4.401 1.00 44.59 177 LEU A C 1
ATOM 1402 O O . LEU A 1 177 ? -23.388 -5.465 -5.344 1.00 44.59 177 LEU A O 1
ATOM 1406 N N . THR A 1 178 ? -24.332 -3.598 -4.587 1.00 51.12 178 THR A N 1
ATOM 1407 C CA . THR A 1 178 ? -24.461 -2.974 -5.921 1.00 51.12 178 THR A CA 1
ATOM 1408 C C . THR A 1 178 ? -23.129 -2.444 -6.466 1.00 51.12 178 THR A C 1
ATOM 1410 O O . THR A 1 178 ? -22.952 -2.318 -7.674 1.00 51.12 178 THR A O 1
ATOM 1413 N N . ALA A 1 179 ? -22.157 -2.116 -5.610 1.00 48.44 179 ALA A N 1
ATOM 1414 C CA . ALA A 1 179 ? -20.779 -1.797 -6.005 1.00 48.44 179 ALA A CA 1
ATOM 1415 C C . ALA A 1 179 ? -19.987 -3.039 -6.395 1.00 48.44 179 ALA A C 1
ATOM 1417 O O . ALA A 1 179 ? -19.402 -3.051 -7.474 1.00 48.44 179 ALA A O 1
ATOM 1418 N N . LEU A 1 180 ? -20.067 -4.094 -5.588 1.00 51.53 180 LEU A N 1
ATOM 1419 C CA . LEU A 1 180 ? -19.571 -5.417 -5.942 1.00 51.53 180 LEU A CA 1
ATOM 1420 C C . LEU A 1 180 ? -20.246 -5.953 -7.201 1.00 51.53 180 LEU A C 1
ATOM 1422 O O . LEU A 1 180 ? -19.547 -6.470 -8.050 1.00 51.53 180 LEU A O 1
ATOM 1426 N N . CYS A 1 181 ? -21.555 -5.771 -7.373 1.00 48.28 181 CYS A N 1
ATOM 1427 C CA . CYS A 1 181 ? -22.288 -6.234 -8.548 1.00 48.28 181 CYS A CA 1
ATOM 1428 C C . CYS A 1 181 ? -21.962 -5.401 -9.791 1.00 48.28 181 CYS A C 1
ATOM 1430 O O . CYS A 1 181 ? -21.788 -5.985 -10.841 1.00 48.28 181 CYS A O 1
ATOM 1432 N N . MET A 1 182 ? -21.774 -4.077 -9.695 1.00 54.75 182 MET A N 1
ATOM 1433 C CA . MET A 1 182 ? -21.309 -3.246 -10.821 1.00 54.75 182 MET A CA 1
ATOM 1434 C C . MET A 1 182 ? -19.860 -3.549 -11.208 1.00 54.75 182 MET A C 1
ATOM 1436 O O . MET A 1 182 ? -19.564 -3.664 -12.389 1.00 54.75 182 MET A O 1
ATOM 1440 N N . VAL A 1 183 ? -18.954 -3.699 -10.235 1.00 56.19 183 VAL A N 1
ATOM 1441 C CA . VAL A 1 183 ? -17.572 -4.114 -10.513 1.00 56.19 183 VAL A CA 1
ATOM 1442 C C . VAL A 1 183 ? -17.574 -5.538 -11.055 1.00 56.19 183 VAL A C 1
ATOM 1444 O O . VAL A 1 183 ? -16.949 -5.775 -12.070 1.00 56.19 183 VAL A O 1
ATOM 1447 N N . ALA A 1 184 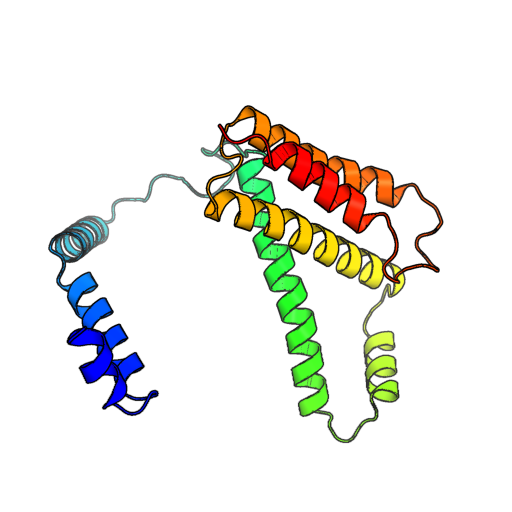? -18.340 -6.465 -10.485 1.00 54.72 184 ALA A N 1
ATOM 1448 C CA . ALA A 1 184 ? -18.467 -7.825 -10.997 1.00 54.72 184 ALA A CA 1
ATOM 1449 C C . ALA A 1 184 ? -19.114 -7.867 -12.389 1.00 54.72 184 ALA A C 1
ATOM 1451 O O . ALA A 1 184 ? -18.603 -8.579 -13.230 1.00 54.72 184 ALA A O 1
ATOM 1452 N N . LEU A 1 185 ? -20.145 -7.074 -12.694 1.00 56.72 185 LEU A N 1
ATOM 1453 C CA . LEU A 1 185 ? -20.752 -6.954 -14.033 1.00 56.72 185 LEU A CA 1
ATOM 1454 C C . LEU A 1 185 ? -19.764 -6.371 -15.040 1.00 56.72 185 LEU A C 1
ATOM 1456 O O . LEU A 1 185 ? -19.626 -6.875 -16.152 1.00 56.72 185 LEU A O 1
ATOM 1460 N N . VAL A 1 186 ? -19.026 -5.338 -14.633 1.00 58.12 186 VAL A N 1
ATOM 1461 C CA . VAL A 1 186 ? -17.947 -4.769 -15.439 1.00 58.12 186 VAL A CA 1
ATOM 1462 C C . VAL A 1 186 ? -16.768 -5.737 -15.531 1.00 58.12 186 VAL A C 1
ATOM 1464 O O . VAL A 1 186 ? -16.003 -5.616 -16.468 1.00 58.12 186 VAL A O 1
ATOM 1467 N N . MET A 1 187 ? -16.592 -6.721 -14.654 1.00 57.41 187 MET A N 1
ATOM 1468 C CA . MET A 1 187 ? -15.465 -7.665 -14.718 1.00 57.41 187 MET A CA 1
ATOM 1469 C C . MET A 1 187 ? -15.861 -9.048 -15.271 1.00 57.41 187 MET A C 1
ATOM 1471 O O . MET A 1 187 ? -14.981 -9.790 -15.692 1.00 57.41 187 MET A O 1
ATOM 1475 N N . ALA A 1 188 ? -17.157 -9.372 -15.345 1.00 54.38 188 ALA A N 1
ATOM 1476 C CA . ALA A 1 188 ? -17.692 -10.670 -15.766 1.00 54.38 188 ALA A CA 1
ATOM 1477 C C . ALA A 1 188 ? -17.641 -10.897 -17.282 1.00 54.38 188 ALA A C 1
ATOM 1479 O O . ALA A 1 188 ? -17.728 -12.038 -17.730 1.00 54.38 188 ALA A O 1
ATOM 1480 N N . ASN A 1 189 ? -17.452 -9.843 -18.081 1.00 53.28 189 ASN A N 1
ATOM 1481 C CA . ASN A 1 189 ? -17.152 -10.009 -19.500 1.00 53.28 189 ASN A CA 1
ATOM 1482 C C . ASN A 1 189 ? -15.680 -10.394 -19.663 1.00 53.28 189 ASN A C 1
ATOM 1484 O O . ASN A 1 189 ? -14.798 -9.532 -19.763 1.00 53.28 189 ASN A O 1
ATOM 1488 N N . LYS A 1 190 ? -15.459 -11.713 -19.655 1.00 46.41 190 LYS A N 1
ATOM 1489 C CA . LYS A 1 190 ? -14.227 -12.382 -20.071 1.00 46.41 190 LYS A CA 1
ATOM 1490 C C . LYS A 1 190 ? -13.828 -11.845 -21.451 1.00 46.41 190 LYS A C 1
ATOM 1492 O O . LYS A 1 190 ? -14.685 -11.723 -22.326 1.00 46.41 190 LYS A O 1
ATOM 1497 N N . GLN A 1 191 ? -12.568 -11.443 -21.597 1.0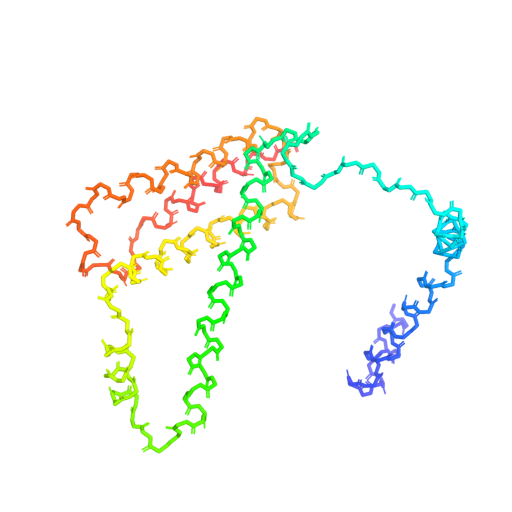0 50.97 191 GLN A N 1
ATOM 1498 C CA . GLN A 1 191 ? -11.973 -11.254 -22.921 1.00 50.97 191 GLN A CA 1
ATOM 1499 C C . GLN A 1 191 ? -11.514 -12.604 -23.457 1.00 50.97 191 GLN A C 1
ATOM 1501 O O . GLN A 1 191 ? -11.117 -13.448 -22.618 1.00 50.97 191 GLN A O 1
#

InterPro domains:
  IPR000701 Succinate dehydrogenase/fumarate reductase type B, transmembrane subunit [PF01127] (58-155)
  IPR014314 Succinate dehydrogenase, cytochrome b556 subunit [PTHR10978] (22-156)
  IPR014314 Succinate dehydrogenase, cytochrome b556 subunit [TIGR02970] (58-155)
  IPR014314 Succinate dehydrogenase, cytochrome b556 subunit [cd03499] (49-155)
  IPR018495 Succinate dehydrogenase, cytochrome b subunit, conserved site [PS01001] (125-138)
  IPR034804 Fumarate reductase/succinate dehydrogenase, transmembrane subunit [G3DSA:1.20.1300.10] (29-169)
  IPR034804 Fumar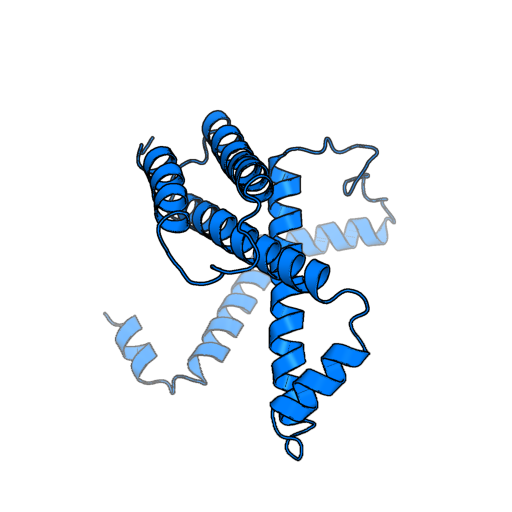ate reductase/succinate dehydrogenase, transmembrane subunit [SSF81343] (43-157)

Nearest PDB structures (foldseek):
  2wdv-assembly1_C  TM=6.121E-01  e=9.778E-04  Escherichia coli
  2wu2-assembly3_K  TM=5.943E-01  e=1.105E-03  Escherichia coli
  7jz2-assembly1_C  TM=5.976E-01  e=1.174E-03  Escherichia coli K-12
  2acz-assembly1_C-2  TM=5.661E-01  e=1.327E-03  Escherichia coli

Sequence (191 aa):
MLITRIVALYPRGQSKNIVTKIGQQIRNDSTFTKEAEKFMAKHAKRGSPQSPYMLGLTYKIQLTSMLSLTHRFTGVGLGLIIYGFGIAELLYSNKNFSQLLESYSAVIPCKSIFKIMCGTALAYHTFNGVRHLCWDMGYGYSIPRLYLTGYAVLGKFIQKFESKTFQSKFIISQTGLTALCMVALVMANKQ